Protein AF-F0F950-F1 (afdb_monomer_lite)

Foldseek 3Di:
DDDDDDDDDDDDDDPPPPVVVVVVVVVPPDDDDPPPDPVQVVVQVVQPDDDDDDPPLCVLLVQWTWGQDDDPWQKIWIDGPPDDTAIATEHPVNVCQQQLNPCDDDPVSNVSSVVNNVLCVQLVHHDPVSVVSVVSSQVPPFDFPDWDADQQEIWTWTKDASPQFWIKIWIWTDGPNDPVDHTYTDDMDTGTDDDD

pLDDT: mean 70.26, std 21.96, range [32.91, 95.5]

Secondary structure (DSSP, 8-state):
--------------S-SHHHHHHHHHHHS-------HHHHHHHHHTTTS-----TTTHHHHTTEEEEE-SSSS-EEEEEETTS-EEEEE--HHHHHHHTT---SS-HHHHHHHHHHHHHHHHHT--SHHHHHHHHHHHHHHPEEEEEEEETTEEEEEEEEEETTTEEEEEEEEEETT-TTSPPEEEEEEEEEPPP-

Radius of gyration: 23.75 Å; chains: 1; bounding box: 76×47×79 Å

Sequence (196 aa):
MVRSRCCCRGVAVVHGIDDVQAGVRQLWTGKKVESFTFQGIKAGAQLAGASANTANSIATFSDIGLGLVGSGAGLFKVLNKGTKVAEFTVAESKFDYFLGRVVEGNVHSVQRSAQNLRDLTTLGIRSKKQLAQIFATTLIKGTEVSRSTNKYGTTINKVLKIGKRGQIQTSFFYADGDMTKAPKVITIILKIFKKK

Organism: NCBI:txid888743

Structure (mmCIF, N/CA/C/O backbone):
data_AF-F0F950-F1
#
_entry.id   AF-F0F950-F1
#
loop_
_atom_site.group_PDB
_atom_site.id
_atom_site.type_symbol
_atom_site.label_atom_id
_atom_site.label_alt_id
_atom_site.label_comp_id
_atom_site.label_asym_id
_atom_site.label_entity_id
_atom_site.label_seq_id
_atom_site.pdbx_PDB_ins_code
_atom_site.Cartn_x
_atom_site.Cartn_y
_atom_site.Cartn_z
_atom_site.occupancy
_atom_site.B_iso_or_equiv
_atom_site.auth_seq_id
_atom_site.auth_comp_id
_atom_site.auth_asym_id
_atom_site.auth_atom_id
_atom_site.pdbx_PDB_model_num
ATOM 1 N N . MET A 1 1 ? -55.409 -20.519 -52.825 1.00 42.59 1 MET A N 1
ATOM 2 C CA . MET A 1 1 ? -56.227 -21.337 -51.906 1.00 42.59 1 MET A CA 1
ATOM 3 C C . MET A 1 1 ? -55.449 -22.592 -51.531 1.00 42.59 1 MET A C 1
ATOM 5 O O . MET A 1 1 ? -55.530 -23.559 -52.259 1.00 42.59 1 MET A O 1
ATOM 9 N N . VAL A 1 2 ? -54.678 -22.546 -50.436 1.00 36.69 2 VAL A N 1
ATOM 10 C CA . VAL A 1 2 ? -54.306 -23.681 -49.562 1.00 36.69 2 VAL A CA 1
ATOM 11 C C . VAL A 1 2 ? -54.075 -23.059 -48.180 1.00 36.69 2 VAL A C 1
ATOM 13 O O . VAL A 1 2 ? -53.303 -22.112 -48.046 1.00 36.69 2 VAL A O 1
ATOM 16 N N . ARG A 1 3 ? -54.824 -23.519 -47.177 1.00 40.34 3 ARG A N 1
ATOM 17 C CA . ARG A 1 3 ? -54.687 -23.159 -45.760 1.00 40.34 3 ARG A CA 1
ATOM 18 C C . ARG A 1 3 ? -53.937 -24.294 -45.067 1.00 40.34 3 ARG A C 1
ATOM 20 O O . ARG A 1 3 ? -54.387 -25.422 -45.205 1.00 40.34 3 ARG A O 1
ATOM 27 N N . SER A 1 4 ? -52.942 -23.975 -44.238 1.00 38.31 4 SER A N 1
ATOM 28 C CA . SER A 1 4 ? -52.534 -24.810 -43.098 1.00 38.31 4 SER A CA 1
ATOM 29 C C . SER A 1 4 ? -52.045 -23.921 -41.955 1.00 38.31 4 SER A C 1
ATOM 31 O O . SER A 1 4 ? -51.209 -23.042 -42.137 1.00 38.31 4 SER A O 1
ATOM 33 N N . ARG A 1 5 ? -52.652 -24.124 -40.787 1.00 42.12 5 ARG A N 1
ATOM 34 C CA . ARG A 1 5 ? -52.392 -23.458 -39.506 1.00 42.12 5 ARG A CA 1
ATOM 35 C C . ARG A 1 5 ? -51.194 -24.125 -38.823 1.00 42.12 5 ARG A C 1
ATOM 37 O O . ARG A 1 5 ? -51.116 -25.343 -38.889 1.00 42.12 5 ARG A O 1
ATOM 44 N N . CYS A 1 6 ? -50.394 -23.381 -38.055 1.00 32.91 6 CYS A N 1
ATOM 45 C CA . CYS A 1 6 ? -50.040 -23.795 -36.690 1.00 32.91 6 CYS A CA 1
ATOM 46 C C . CYS A 1 6 ? -49.428 -22.633 -35.889 1.00 32.91 6 CYS A C 1
ATOM 48 O O . CYS A 1 6 ? -48.433 -22.037 -36.290 1.00 32.91 6 CYS A O 1
ATOM 50 N N . CYS A 1 7 ? -50.039 -22.327 -34.743 1.00 38.44 7 CYS A N 1
ATOM 51 C CA . CYS A 1 7 ? -49.418 -21.582 -33.653 1.00 38.44 7 CYS A CA 1
ATOM 52 C C . CYS A 1 7 ? -48.252 -22.385 -33.061 1.00 38.44 7 CYS A C 1
ATOM 54 O O . CYS A 1 7 ? -48.374 -23.601 -32.950 1.00 38.44 7 CYS A O 1
ATOM 56 N N . CYS A 1 8 ? -47.224 -21.698 -32.551 1.00 35.28 8 CYS A N 1
ATOM 57 C CA . CYS A 1 8 ? -46.667 -21.978 -31.225 1.00 35.28 8 CYS A CA 1
ATOM 58 C C . CYS A 1 8 ? -45.849 -20.789 -30.701 1.00 35.28 8 CYS A C 1
ATOM 60 O O . CYS A 1 8 ? -45.108 -20.132 -31.424 1.00 35.28 8 CYS A O 1
ATOM 62 N N . ARG A 1 9 ? -46.053 -20.514 -29.413 1.00 33.19 9 ARG A N 1
ATOM 63 C CA . ARG A 1 9 ? -45.341 -19.542 -28.585 1.00 33.19 9 ARG A CA 1
ATOM 64 C C . ARG A 1 9 ? -43.861 -19.919 -28.443 1.00 33.19 9 ARG A C 1
ATOM 66 O O . ARG A 1 9 ? -43.568 -21.079 -28.195 1.00 33.19 9 ARG A O 1
ATOM 73 N N . GLY A 1 10 ? -43.010 -18.899 -28.352 1.00 33.38 10 GLY A N 1
ATOM 74 C CA . GLY A 1 10 ? -42.051 -18.795 -27.250 1.00 33.38 10 GLY A CA 1
ATOM 75 C C . GLY A 1 10 ? -40.629 -19.332 -27.441 1.00 33.38 10 GLY A C 1
ATOM 76 O O . GLY A 1 10 ? -40.398 -20.401 -27.985 1.00 33.38 10 GLY A O 1
ATOM 77 N N . VAL A 1 11 ? -39.734 -18.585 -26.785 1.00 35.62 11 VAL A N 1
ATOM 78 C CA . VAL A 1 11 ? -38.378 -18.905 -26.310 1.00 35.62 11 VAL A CA 1
ATOM 79 C C . VAL A 1 11 ? -37.239 -18.341 -27.162 1.00 35.62 11 VAL A C 1
ATOM 81 O O . VAL A 1 11 ? -36.870 -18.843 -28.217 1.00 35.62 11 VAL A O 1
ATOM 84 N N . ALA A 1 12 ? -36.651 -17.275 -26.609 1.00 46.53 12 ALA A N 1
ATOM 85 C CA . ALA A 1 12 ? -35.303 -16.826 -26.891 1.00 46.53 12 ALA A CA 1
ATOM 86 C C . ALA A 1 12 ? -34.329 -17.991 -26.682 1.00 46.53 12 ALA A C 1
ATOM 88 O O . ALA A 1 12 ? -34.191 -18.487 -25.564 1.00 46.53 12 ALA A O 1
ATOM 89 N N . VAL A 1 13 ? -33.632 -18.396 -27.740 1.00 41.25 13 VAL A N 1
ATOM 90 C CA . VAL A 1 13 ? -32.437 -19.226 -27.616 1.00 41.25 13 VAL A CA 1
ATOM 91 C C . VAL A 1 13 ? -31.281 -18.449 -28.221 1.00 41.25 13 VAL A C 1
ATOM 93 O O . VAL A 1 13 ? -31.231 -18.136 -29.406 1.00 41.25 13 VAL A O 1
ATOM 96 N N . VAL A 1 14 ? -30.395 -18.070 -27.314 1.00 40.19 14 VAL A N 1
ATOM 97 C CA . VAL A 1 14 ? -29.073 -17.507 -27.540 1.00 40.19 14 VAL A CA 1
ATOM 98 C C . VAL A 1 14 ? -28.243 -18.431 -28.437 1.00 40.19 14 VAL A C 1
ATOM 100 O O . VAL A 1 14 ? -28.057 -19.602 -28.118 1.00 40.19 14 VAL A O 1
ATOM 103 N N . HIS A 1 15 ? -27.670 -17.892 -29.515 1.00 44.84 15 HIS A N 1
ATOM 104 C CA . HIS A 1 15 ? -26.568 -18.517 -30.260 1.00 44.84 15 HIS A CA 1
ATOM 105 C C . HIS A 1 15 ? -25.269 -18.422 -29.438 1.00 44.84 15 HIS A C 1
ATOM 107 O O . HIS A 1 15 ? -24.340 -17.705 -29.793 1.00 44.84 15 HIS A O 1
ATOM 113 N N . GLY A 1 16 ? -25.250 -19.069 -28.272 1.00 39.75 16 GLY A N 1
ATOM 114 C CA . GLY A 1 16 ? -24.163 -18.996 -27.290 1.00 39.75 16 GLY A CA 1
ATOM 115 C C . GLY A 1 16 ? -23.644 -20.364 -26.857 1.00 39.75 16 GLY A C 1
ATOM 116 O O . GLY A 1 16 ? -23.233 -20.515 -25.710 1.00 39.75 16 GLY A O 1
ATOM 117 N N . ILE A 1 17 ? -23.715 -21.368 -27.734 1.00 41.41 17 ILE A N 1
ATOM 118 C CA . ILE A 1 17 ? -23.292 -22.746 -27.433 1.00 41.41 17 ILE A CA 1
ATOM 119 C C . ILE A 1 17 ? -22.193 -23.283 -28.358 1.00 41.41 17 ILE A C 1
ATOM 121 O O . ILE A 1 17 ? -21.569 -24.283 -28.006 1.00 41.41 17 ILE A O 1
ATOM 125 N N . ASP A 1 18 ? -21.844 -22.582 -29.440 1.00 39.22 18 ASP A N 1
ATOM 126 C CA . ASP A 1 18 ? -20.748 -23.014 -30.320 1.00 39.22 18 ASP A CA 1
ATOM 127 C C . ASP A 1 18 ? -19.344 -22.684 -29.763 1.00 39.22 18 ASP A C 1
ATOM 129 O O . ASP A 1 18 ? -18.379 -23.382 -30.070 1.00 39.22 18 ASP A O 1
ATOM 133 N N . ASP A 1 19 ? -19.214 -21.727 -28.835 1.00 43.22 19 ASP A N 1
ATOM 134 C CA . ASP A 1 19 ? -17.931 -21.409 -28.173 1.00 43.22 19 ASP A CA 1
ATOM 135 C C . ASP A 1 19 ? -17.581 -22.344 -26.997 1.00 43.22 19 ASP A C 1
ATOM 137 O O . ASP A 1 19 ? -16.421 -22.448 -26.587 1.00 43.22 19 ASP A O 1
ATOM 141 N N . VAL A 1 20 ? -18.555 -23.081 -26.449 1.00 49.31 20 VAL A N 1
ATOM 142 C CA . VAL A 1 20 ? -18.316 -23.978 -25.300 1.00 49.31 20 VAL A CA 1
ATOM 143 C C . VAL A 1 20 ? -17.615 -25.265 -25.743 1.00 49.31 20 VAL A C 1
ATOM 145 O O . VAL A 1 20 ? -16.779 -25.810 -25.018 1.00 49.31 20 VAL A O 1
ATOM 148 N N . GLN A 1 21 ? -17.888 -25.736 -26.962 1.00 38.00 21 GLN A N 1
ATOM 149 C CA . GLN A 1 21 ? -17.315 -26.986 -27.462 1.00 38.00 21 GLN A CA 1
ATOM 150 C C . GLN A 1 21 ? -15.833 -26.837 -27.856 1.00 38.00 21 GLN A C 1
ATOM 152 O O . GLN A 1 21 ? -15.046 -27.770 -27.668 1.00 38.00 21 GLN A O 1
ATOM 157 N N . ALA A 1 22 ? -15.419 -25.647 -28.309 1.00 47.47 22 ALA A N 1
ATOM 158 C CA . ALA A 1 22 ? -14.008 -25.331 -28.543 1.00 47.47 22 ALA A CA 1
ATOM 159 C C . ALA A 1 22 ? -13.199 -25.280 -27.230 1.00 47.47 22 ALA A C 1
ATOM 161 O O . ALA A 1 22 ? -12.055 -25.740 -27.191 1.00 47.47 22 ALA A O 1
ATOM 162 N N . GLY A 1 23 ? -13.815 -24.811 -26.136 1.00 43.69 23 GLY A N 1
ATOM 163 C CA . GLY A 1 23 ? -13.201 -24.775 -24.804 1.00 43.69 23 GLY A CA 1
ATOM 164 C C . GLY A 1 23 ? -12.950 -26.161 -24.196 1.00 43.69 23 GLY A C 1
ATOM 165 O O . GLY A 1 23 ? -11.925 -26.376 -23.551 1.00 43.69 23 GLY A O 1
ATOM 166 N N . VAL A 1 24 ? -13.826 -27.140 -24.455 1.00 49.41 24 VAL A N 1
ATOM 167 C CA . VAL A 1 24 ? -13.641 -28.521 -23.961 1.00 49.41 24 VAL A CA 1
ATOM 168 C C . VAL A 1 24 ? -12.552 -29.265 -24.744 1.00 49.41 24 VAL A C 1
ATOM 170 O O . VAL A 1 24 ? -11.804 -30.049 -24.160 1.00 49.41 24 VAL A O 1
ATOM 173 N N . ARG A 1 25 ? -12.374 -28.984 -26.044 1.00 43.41 25 ARG A N 1
ATOM 174 C CA . ARG A 1 25 ? -11.276 -29.580 -26.834 1.00 43.41 25 ARG A CA 1
ATOM 175 C C . ARG A 1 25 ? -9.894 -29.057 -26.424 1.00 43.41 25 ARG A C 1
ATOM 177 O O . ARG A 1 25 ? -8.934 -29.823 -26.453 1.00 43.41 25 ARG A O 1
ATOM 184 N N . GLN A 1 26 ? -9.794 -27.807 -25.962 1.00 38.75 26 GLN A N 1
ATOM 185 C CA . GLN A 1 26 ? -8.542 -27.243 -25.428 1.00 38.75 26 GLN A CA 1
ATOM 186 C C . GLN A 1 26 ? -8.112 -27.851 -24.081 1.00 38.75 26 GLN A C 1
ATOM 188 O O . GLN A 1 26 ? -6.933 -27.789 -23.735 1.00 38.75 26 GLN A O 1
ATOM 193 N N . LEU A 1 27 ? -9.033 -28.492 -23.354 1.00 44.88 27 LEU A N 1
ATOM 194 C CA . LEU A 1 27 ? -8.747 -29.197 -22.101 1.00 44.88 27 LEU A CA 1
ATOM 195 C C . LEU A 1 27 ? -7.991 -30.521 -22.316 1.00 44.88 27 LEU A C 1
ATOM 197 O O . LEU A 1 27 ? -7.268 -30.950 -21.421 1.00 44.88 27 LEU A O 1
ATOM 201 N N . TRP A 1 28 ? -8.102 -31.146 -23.497 1.00 46.69 28 TRP A N 1
ATOM 202 C CA . TRP A 1 28 ? -7.502 -32.462 -23.766 1.00 46.69 28 TRP A CA 1
ATOM 203 C C . TRP A 1 28 ? -6.156 -32.402 -24.515 1.00 46.69 28 TRP A C 1
ATOM 205 O O . TRP A 1 28 ? -5.356 -33.327 -24.421 1.00 46.69 28 TRP A O 1
ATOM 215 N N . THR A 1 29 ? -5.841 -31.314 -25.228 1.00 53.28 29 THR A N 1
ATOM 216 C CA . THR A 1 29 ? -4.608 -31.212 -26.046 1.00 53.28 29 THR A CA 1
ATOM 217 C C . THR A 1 29 ? -3.404 -30.579 -25.333 1.00 53.28 29 THR A C 1
ATOM 219 O O . THR A 1 29 ? -2.384 -30.312 -25.966 1.00 53.28 29 THR A O 1
ATOM 222 N N . GLY A 1 30 ? -3.485 -30.329 -24.021 1.00 38.69 30 GLY A N 1
ATOM 223 C CA . GLY A 1 30 ? -2.301 -30.119 -23.175 1.00 38.69 30 GLY A CA 1
ATOM 224 C C . GLY A 1 30 ? -1.449 -28.865 -23.430 1.00 38.69 30 GLY A C 1
ATOM 225 O O . GLY A 1 30 ? -0.280 -28.852 -23.047 1.00 38.69 30 GLY A O 1
ATOM 226 N N . LYS A 1 31 ? -1.986 -27.786 -24.019 1.00 39.62 31 LYS A N 1
ATOM 227 C CA . LYS A 1 31 ? -1.288 -26.485 -24.089 1.00 39.62 31 LYS A CA 1
ATOM 228 C C . LYS A 1 31 ? -1.930 -25.473 -23.139 1.00 39.62 31 LYS A C 1
ATOM 230 O O . LYS A 1 31 ? -3.068 -25.066 -23.340 1.00 39.62 31 LYS A O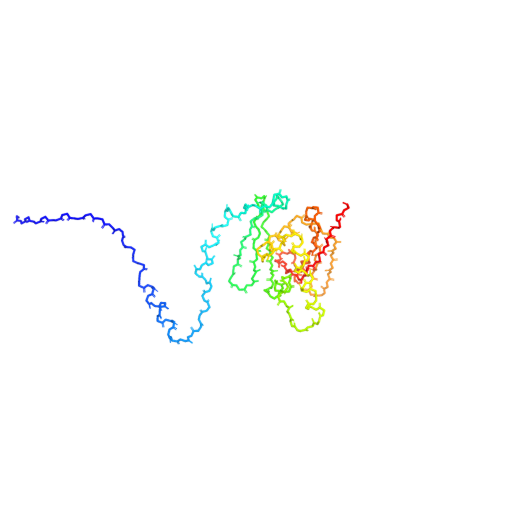 1
ATOM 235 N N . LYS A 1 32 ? -1.181 -25.071 -22.100 1.00 34.31 32 LYS A N 1
ATOM 236 C CA . LYS A 1 32 ? -1.575 -24.045 -21.121 1.00 34.31 32 LYS A CA 1
ATOM 237 C C . LYS A 1 32 ? -1.839 -22.712 -21.826 1.00 34.31 32 LYS A C 1
ATOM 239 O O . LYS A 1 32 ? -0.908 -22.081 -22.317 1.00 34.31 32 LYS A O 1
ATOM 244 N N . VAL A 1 33 ? -3.091 -22.272 -21.810 1.00 38.72 33 VAL A N 1
ATOM 245 C CA . VAL A 1 33 ? -3.468 -20.873 -22.022 1.00 38.72 33 VAL A CA 1
ATOM 246 C C . VAL A 1 33 ? -3.959 -20.353 -20.676 1.00 38.72 33 VAL A C 1
ATOM 248 O O . VAL A 1 33 ? -4.926 -20.867 -20.119 1.00 38.72 33 VAL A O 1
ATOM 251 N N . GLU A 1 34 ? -3.252 -19.372 -20.116 1.00 42.19 34 GLU A N 1
ATOM 252 C CA . GLU A 1 34 ? -3.633 -18.700 -18.873 1.00 42.19 34 GLU A CA 1
ATOM 253 C C . GLU A 1 34 ? -4.877 -17.835 -19.104 1.00 42.19 34 GLU A C 1
ATOM 255 O O . GLU A 1 34 ? -4.805 -16.662 -19.465 1.00 42.19 34 GLU A O 1
ATOM 260 N N . SER A 1 35 ? -6.055 -18.420 -18.902 1.00 37.94 35 SER A N 1
ATOM 261 C CA . SER A 1 35 ? -7.329 -17.713 -18.993 1.00 37.94 35 SER A CA 1
ATOM 262 C C . SER A 1 35 ? -7.776 -17.200 -17.619 1.00 37.94 35 SER A C 1
ATOM 264 O O . SER A 1 35 ? -8.733 -17.704 -17.035 1.00 37.94 35 SER A O 1
ATOM 266 N N . PHE A 1 36 ? -7.128 -16.145 -17.120 1.00 40.88 36 PHE A N 1
ATOM 267 C CA . PHE A 1 36 ? -7.748 -15.258 -16.116 1.00 40.88 36 PHE A CA 1
ATOM 268 C C . PHE A 1 36 ? -8.634 -14.172 -16.765 1.00 40.88 36 PHE A C 1
ATOM 270 O O . PHE A 1 36 ? -9.283 -13.379 -16.081 1.00 40.88 36 PHE A O 1
ATOM 277 N N . THR A 1 37 ? -8.703 -14.142 -18.098 1.00 47.50 37 THR A N 1
ATOM 278 C CA . THR A 1 37 ? -9.168 -12.971 -18.854 1.00 47.50 37 THR A CA 1
ATOM 279 C C . THR A 1 37 ? -10.687 -12.857 -19.011 1.00 47.50 37 THR A C 1
ATOM 281 O O . THR A 1 37 ? -11.171 -11.759 -19.261 1.00 47.50 37 THR A O 1
ATOM 284 N N . PHE A 1 38 ? -11.488 -13.907 -18.799 1.00 36.28 38 PHE A N 1
ATOM 285 C CA . PHE A 1 38 ? -12.931 -13.804 -19.090 1.00 36.28 38 PHE A CA 1
ATOM 286 C C . PHE A 1 38 ? -13.832 -13.494 -17.878 1.00 36.28 38 PHE A C 1
ATOM 288 O O . PHE A 1 38 ? -14.946 -13.005 -18.051 1.00 36.28 38 PHE A O 1
ATOM 295 N N . GLN A 1 39 ? -13.345 -13.659 -16.639 1.00 38.84 39 GLN A N 1
ATOM 296 C CA . GLN A 1 39 ? -14.054 -13.167 -15.441 1.00 38.84 39 GLN A CA 1
ATOM 297 C C . GLN A 1 39 ? -13.597 -11.767 -14.984 1.00 38.84 39 GLN A C 1
ATOM 299 O O . GLN A 1 39 ? -14.348 -11.071 -14.298 1.00 38.84 39 GLN A O 1
ATOM 304 N N . GLY A 1 40 ? -12.410 -11.307 -15.403 1.00 39.97 40 GLY A N 1
ATOM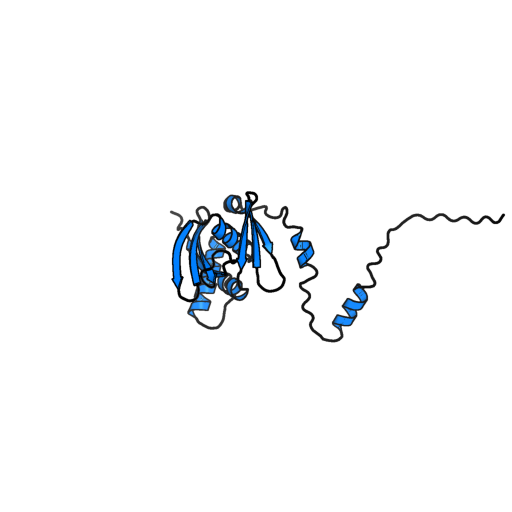 305 C CA . GLY A 1 40 ? -11.842 -10.019 -14.978 1.00 39.97 40 GLY A CA 1
ATOM 306 C C . GLY A 1 40 ? -12.564 -8.784 -15.531 1.00 39.97 40 GLY A C 1
ATOM 307 O O . GLY A 1 40 ? -12.705 -7.785 -14.828 1.00 39.97 40 GLY A O 1
ATOM 308 N N . ILE A 1 41 ? -13.093 -8.855 -16.757 1.00 38.62 41 ILE A N 1
ATOM 309 C CA . ILE A 1 41 ? -13.733 -7.699 -17.414 1.00 38.62 41 ILE A CA 1
ATOM 310 C C . ILE A 1 41 ? -15.134 -7.428 -16.838 1.00 38.62 41 ILE A C 1
ATOM 312 O O . ILE A 1 41 ? -15.520 -6.273 -16.663 1.00 38.62 41 ILE A O 1
ATOM 316 N N . LYS A 1 42 ? -15.874 -8.469 -16.425 1.00 35.47 42 LYS A N 1
ATOM 317 C CA . LYS A 1 42 ? -17.200 -8.304 -15.796 1.00 35.47 42 LYS A CA 1
ATOM 318 C C . LYS A 1 42 ? -17.102 -7.816 -14.341 1.00 35.47 42 LYS A C 1
ATOM 320 O O . LYS A 1 42 ? -17.952 -7.047 -13.896 1.00 35.47 42 LYS A O 1
ATOM 325 N N . ALA A 1 43 ? -16.024 -8.170 -13.634 1.00 41.69 43 ALA A N 1
ATOM 326 C CA . ALA A 1 43 ? -15.716 -7.643 -12.302 1.00 41.69 43 ALA A CA 1
ATOM 327 C C . ALA A 1 43 ? -15.268 -6.165 -12.323 1.00 41.69 43 ALA A C 1
ATOM 329 O O . ALA A 1 43 ? -15.463 -5.454 -11.337 1.00 41.69 43 ALA A O 1
ATOM 330 N N . GLY A 1 44 ? -14.737 -5.674 -13.452 1.00 42.62 44 GLY A N 1
ATOM 331 C CA . GLY A 1 44 ? -14.410 -4.257 -13.650 1.00 42.62 44 GLY A CA 1
ATOM 332 C C . GLY A 1 44 ? -15.635 -3.330 -13.672 1.00 42.62 44 GLY A C 1
ATOM 333 O O . GLY A 1 44 ? -15.535 -2.177 -13.265 1.00 42.62 44 GLY A O 1
ATOM 334 N N . ALA A 1 45 ? -16.811 -3.838 -14.058 1.00 36.91 45 ALA A N 1
ATOM 335 C CA . ALA A 1 45 ? -18.067 -3.080 -14.058 1.00 36.91 45 ALA A CA 1
ATOM 336 C C . ALA A 1 45 ? -18.834 -3.149 -12.718 1.00 36.91 45 ALA A C 1
ATOM 338 O O . ALA A 1 45 ? -19.703 -2.321 -12.458 1.00 36.91 45 ALA A O 1
ATOM 339 N N . GLN A 1 46 ? -18.486 -4.077 -11.817 1.00 40.59 46 GLN A N 1
ATOM 340 C CA . GLN A 1 46 ? -19.075 -4.179 -10.469 1.00 40.59 46 GLN A CA 1
ATOM 341 C C . GLN A 1 46 ? -18.388 -3.265 -9.431 1.00 40.59 46 GLN A C 1
ATOM 343 O O . GLN A 1 46 ? -18.570 -3.415 -8.221 1.00 40.59 46 GLN A O 1
A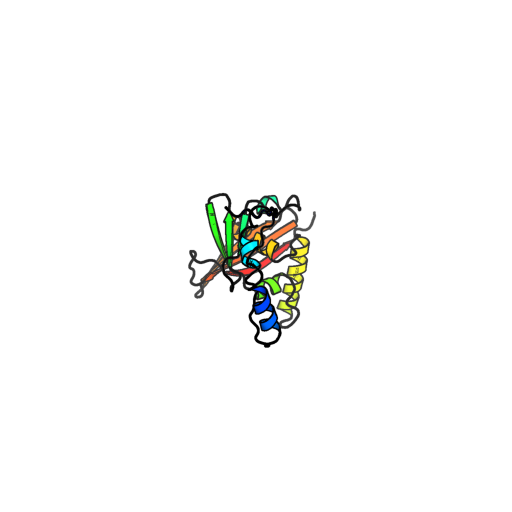TOM 348 N N . LEU A 1 47 ? -17.619 -2.275 -9.895 1.00 45.59 47 LEU A N 1
ATOM 349 C CA . LEU A 1 47 ? -16.922 -1.284 -9.068 1.00 45.59 47 LEU A CA 1
ATOM 350 C C . LEU A 1 47 ? -17.828 -0.169 -8.513 1.00 45.59 47 LEU A C 1
ATOM 352 O O . LEU A 1 47 ? -17.330 0.759 -7.880 1.00 45.59 47 LEU A O 1
ATOM 356 N N . ALA A 1 48 ? -19.148 -0.264 -8.698 1.00 42.19 48 ALA A N 1
ATOM 357 C CA . ALA A 1 48 ? -20.102 0.769 -8.295 1.00 42.19 48 ALA A CA 1
ATOM 358 C C . ALA A 1 48 ? -20.712 0.612 -6.883 1.00 42.19 48 ALA A C 1
ATOM 360 O O . ALA A 1 48 ? -21.488 1.478 -6.491 1.00 42.19 48 ALA A O 1
ATOM 361 N N . GLY A 1 49 ? -20.406 -0.429 -6.086 1.00 36.41 49 GLY A N 1
ATOM 362 C CA . GLY A 1 49 ? -21.167 -0.575 -4.827 1.00 36.41 49 GLY A CA 1
ATOM 363 C C . GLY A 1 49 ? -20.829 -1.665 -3.808 1.00 36.41 49 GLY A C 1
ATOM 364 O O . GLY A 1 49 ? -21.710 -2.018 -3.035 1.00 36.41 49 GLY A O 1
ATOM 365 N N . ALA A 1 50 ? -19.606 -2.200 -3.731 1.00 38.19 50 ALA A N 1
ATOM 366 C CA . ALA A 1 50 ? -19.298 -3.265 -2.760 1.00 38.19 50 ALA A CA 1
ATOM 367 C C . ALA A 1 50 ? -18.274 -2.851 -1.686 1.00 38.19 50 ALA A C 1
ATOM 369 O O . ALA A 1 50 ? -17.076 -3.132 -1.808 1.00 38.19 50 ALA A O 1
ATOM 370 N N . SER A 1 51 ? -18.767 -2.224 -0.611 1.00 38.44 51 SER A N 1
ATOM 371 C CA . SER A 1 51 ? -18.113 -2.171 0.707 1.00 38.44 51 SER A CA 1
ATOM 372 C C . SER A 1 51 ? -19.127 -1.803 1.805 1.00 38.44 51 SER A C 1
ATOM 374 O O . SER A 1 51 ? -19.195 -0.651 2.231 1.00 38.44 51 SER A O 1
ATOM 376 N N . ALA A 1 52 ? -19.888 -2.782 2.297 1.00 38.41 52 ALA A N 1
ATOM 377 C CA . ALA A 1 52 ? -20.595 -2.676 3.572 1.00 38.41 52 ALA A CA 1
ATOM 378 C C . ALA A 1 52 ? -19.850 -3.510 4.633 1.00 38.41 52 ALA A C 1
ATOM 380 O O . ALA A 1 52 ? -19.553 -4.677 4.393 1.00 38.41 52 ALA A O 1
ATOM 381 N N . ASN A 1 53 ? -19.592 -2.898 5.795 1.00 37.06 53 ASN A N 1
ATOM 382 C CA . ASN A 1 53 ? -19.272 -3.499 7.108 1.00 37.06 53 ASN A CA 1
ATOM 383 C C . ASN A 1 53 ? -17.815 -3.441 7.617 1.00 37.06 53 ASN A C 1
ATOM 385 O O . ASN A 1 53 ? -16.967 -4.255 7.262 1.00 37.06 53 ASN A O 1
ATOM 389 N N . THR A 1 54 ? -17.579 -2.459 8.513 1.00 36.41 54 THR A N 1
ATOM 390 C CA . THR A 1 54 ? -16.513 -2.238 9.535 1.00 36.41 54 THR A CA 1
ATOM 391 C C . THR A 1 54 ? -16.490 -0.735 9.918 1.00 36.41 54 THR A C 1
ATOM 393 O O . THR A 1 54 ? -15.731 0.081 9.394 1.00 36.41 54 THR A O 1
ATOM 396 N N . ALA A 1 55 ? -17.366 -0.354 10.845 1.00 34.41 55 ALA A N 1
ATOM 397 C CA . ALA A 1 55 ? -17.965 0.980 11.003 1.00 34.41 55 ALA A CA 1
ATOM 398 C C . ALA A 1 55 ? -17.096 2.172 11.492 1.00 34.41 55 ALA A C 1
ATOM 400 O O . ALA A 1 55 ? -17.651 3.141 11.982 1.00 34.41 55 ALA A O 1
ATOM 401 N N . ASN A 1 56 ? -15.764 2.177 11.370 1.00 39.12 56 ASN A N 1
ATOM 402 C CA . ASN A 1 56 ? -14.972 3.386 11.710 1.00 39.12 56 ASN A CA 1
ATOM 403 C C . ASN A 1 56 ? -13.675 3.549 10.908 1.00 39.12 56 ASN A C 1
ATOM 405 O O . ASN A 1 56 ? -13.199 4.660 10.713 1.00 39.12 56 ASN A O 1
ATOM 409 N N . SER A 1 57 ? -13.111 2.459 10.387 1.00 41.56 57 SER A N 1
ATOM 410 C CA . SER A 1 57 ? -12.055 2.546 9.373 1.00 41.56 57 SER A CA 1
ATOM 411 C C . SER A 1 57 ? -12.645 2.835 7.989 1.00 41.56 57 SER A C 1
ATOM 413 O O . SER A 1 57 ? -11.980 3.462 7.177 1.00 41.56 57 SER A O 1
ATOM 415 N N . ILE A 1 58 ? -13.903 2.446 7.740 1.00 44.69 58 ILE A N 1
ATOM 416 C CA . ILE A 1 58 ? -14.566 2.524 6.429 1.00 44.69 58 ILE A CA 1
ATOM 417 C C . ILE A 1 58 ? -14.842 3.943 5.931 1.00 44.69 58 ILE A C 1
ATOM 419 O O . ILE A 1 58 ? -14.746 4.150 4.726 1.00 44.69 58 ILE A O 1
ATOM 423 N N . ALA A 1 59 ? -15.107 4.924 6.799 1.00 44.56 59 ALA A N 1
ATOM 424 C CA . ALA A 1 59 ? -15.401 6.292 6.352 1.00 44.56 59 ALA A CA 1
ATOM 425 C C . ALA A 1 59 ? -14.247 6.909 5.535 1.00 44.56 59 ALA A C 1
ATOM 427 O O . ALA A 1 59 ? -14.469 7.678 4.610 1.00 44.56 59 ALA A O 1
ATOM 428 N N . THR A 1 60 ? -12.995 6.529 5.812 1.00 52.66 60 THR A N 1
ATOM 429 C CA . THR A 1 60 ? -11.847 7.011 5.030 1.00 52.66 60 THR A CA 1
ATOM 430 C C . THR A 1 60 ? -11.794 6.390 3.626 1.00 52.66 60 THR A C 1
ATOM 432 O O . THR A 1 60 ? -11.291 7.034 2.699 1.00 52.66 60 THR A O 1
ATOM 435 N N . PHE A 1 61 ? -12.308 5.162 3.469 1.00 54.75 61 PHE A N 1
ATOM 436 C CA . PHE A 1 61 ? -12.217 4.344 2.251 1.00 54.75 61 PHE A CA 1
ATOM 437 C C . PHE A 1 61 ? -13.472 4.395 1.367 1.00 54.75 61 PHE A C 1
ATOM 439 O O . PHE A 1 61 ? -13.372 4.048 0.195 1.00 54.75 61 PHE A O 1
ATOM 446 N N . SER A 1 62 ? -14.630 4.827 1.883 1.00 57.19 62 SER A N 1
ATOM 447 C CA . SER A 1 62 ? -15.905 4.841 1.142 1.00 57.19 62 SER A CA 1
ATOM 448 C C . SER A 1 62 ? -15.891 5.719 -0.111 1.00 57.19 62 SER A C 1
ATOM 450 O O . SER A 1 62 ? -16.635 5.455 -1.052 1.00 57.19 62 SER A O 1
ATOM 452 N N . ASP A 1 63 ? -15.033 6.740 -0.143 1.00 60.91 63 ASP A N 1
ATOM 453 C CA . ASP A 1 63 ? -14.969 7.702 -1.253 1.00 60.91 63 ASP A CA 1
ATOM 454 C C . ASP A 1 63 ? -13.970 7.303 -2.348 1.00 60.91 63 ASP A C 1
ATOM 456 O O . ASP A 1 63 ? -13.865 7.987 -3.370 1.00 60.91 63 ASP A O 1
ATOM 460 N N . ILE A 1 64 ? -13.206 6.228 -2.124 1.00 67.19 64 ILE A N 1
ATOM 461 C CA . ILE A 1 64 ? -12.098 5.812 -2.983 1.00 67.19 64 ILE A CA 1
ATOM 462 C C . ILE A 1 64 ? -12.474 4.519 -3.708 1.00 67.19 64 ILE A C 1
ATOM 464 O O . ILE A 1 64 ? -12.484 3.427 -3.136 1.00 67.19 64 ILE A O 1
ATOM 468 N N . GLY A 1 65 ? -12.753 4.652 -5.003 1.00 68.81 65 GLY A N 1
ATOM 469 C CA . GLY A 1 65 ? -12.890 3.538 -5.931 1.00 68.81 65 GLY A CA 1
ATOM 470 C C . GLY A 1 65 ? -11.522 3.013 -6.362 1.00 68.81 65 GLY A C 1
ATOM 471 O O . GLY A 1 65 ? -10.586 3.781 -6.583 1.00 68.81 65 GLY A O 1
ATOM 472 N N . LEU A 1 66 ? -11.407 1.695 -6.500 1.00 71.88 66 LEU A N 1
ATOM 473 C CA . LEU A 1 66 ? -10.210 1.035 -7.012 1.00 71.88 66 LEU A CA 1
ATOM 474 C C . LEU A 1 66 ? -10.563 0.172 -8.212 1.00 71.88 66 LEU A C 1
ATOM 476 O O . LEU A 1 66 ? -11.343 -0.765 -8.073 1.00 71.88 66 LEU A O 1
ATOM 480 N N . GLY A 1 67 ? -9.950 0.460 -9.355 1.00 67.44 67 GLY A N 1
ATOM 481 C CA . GLY A 1 67 ? -9.969 -0.395 -10.536 1.00 67.44 67 GLY A CA 1
ATOM 482 C C . GLY A 1 67 ? -8.602 -1.025 -10.767 1.00 67.44 67 GLY A C 1
ATOM 483 O O . GLY A 1 67 ? -7.578 -0.369 -10.593 1.00 67.44 67 GLY A O 1
ATOM 484 N N . LEU A 1 68 ? -8.572 -2.295 -11.159 1.00 67.00 68 LEU A N 1
ATOM 485 C CA . LEU A 1 68 ? -7.369 -2.909 -11.715 1.00 67.00 68 LEU A CA 1
ATOM 486 C C . LEU A 1 68 ? -7.332 -2.585 -13.211 1.00 67.00 68 LEU A C 1
ATOM 488 O O . LEU A 1 68 ? -8.320 -2.822 -13.906 1.00 67.00 68 LEU A O 1
ATOM 492 N N . VAL A 1 69 ? -6.226 -2.026 -13.699 1.00 62.56 69 VAL A N 1
ATOM 493 C CA . VAL A 1 69 ? -6.074 -1.642 -15.10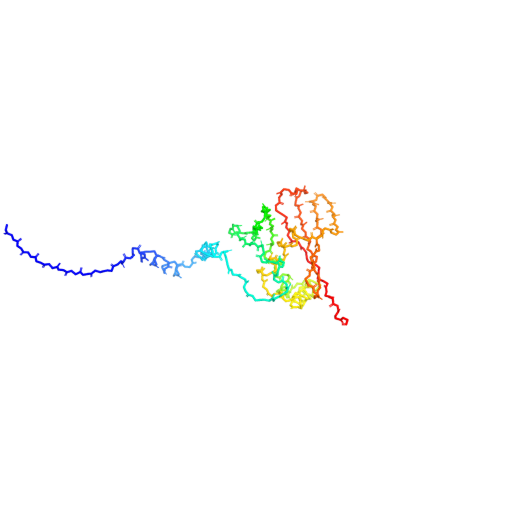8 1.00 62.56 69 VAL A CA 1
ATOM 494 C C . VAL A 1 69 ? -4.924 -2.439 -15.713 1.00 62.56 69 VAL A C 1
ATOM 496 O O . VAL A 1 69 ? -3.783 -2.314 -15.285 1.00 62.56 69 VAL A O 1
ATOM 499 N N . GLY A 1 70 ? -5.227 -3.258 -16.721 1.00 55.34 70 GLY A N 1
ATOM 500 C CA . GLY A 1 70 ? -4.243 -4.064 -17.448 1.00 55.34 70 GLY A CA 1
ATOM 501 C C . GLY A 1 70 ? -3.996 -5.459 -16.859 1.00 55.34 70 GLY A C 1
ATOM 502 O O . GLY A 1 70 ? -4.140 -5.699 -15.662 1.00 55.34 70 GLY A O 1
ATOM 503 N N . SER A 1 71 ? -3.620 -6.395 -17.732 1.00 47.09 71 SER A N 1
ATOM 504 C CA . SER A 1 71 ? -3.628 -7.838 -17.450 1.00 47.09 71 SER A CA 1
ATOM 505 C C . SER A 1 71 ? -2.343 -8.403 -16.821 1.00 47.09 71 SER A C 1
ATOM 507 O O . SER A 1 71 ? -2.300 -9.599 -16.572 1.00 47.09 71 SER A O 1
ATOM 509 N N . GLY A 1 72 ? -1.293 -7.601 -16.574 1.00 52.66 72 GLY A N 1
ATOM 510 C CA . GLY A 1 72 ? 0.050 -8.163 -16.320 1.00 52.66 72 GLY A CA 1
ATOM 511 C C . GLY A 1 72 ? 0.910 -7.576 -15.194 1.00 52.66 72 GLY A C 1
ATOM 512 O O . GLY A 1 72 ? 1.961 -8.141 -14.919 1.00 52.66 72 GLY A O 1
ATOM 513 N N . ALA A 1 73 ? 0.532 -6.474 -14.530 1.00 54.62 73 ALA A N 1
ATOM 514 C CA . ALA A 1 73 ? 1.479 -5.767 -13.642 1.00 54.62 73 ALA A CA 1
ATOM 515 C C . ALA A 1 73 ? 0.931 -5.281 -12.287 1.00 54.62 73 ALA A C 1
ATOM 517 O O . ALA A 1 73 ? 1.628 -4.551 -11.583 1.00 54.62 73 ALA A O 1
ATOM 518 N N . GLY A 1 74 ? -0.294 -5.650 -11.897 1.00 66.94 74 GLY A N 1
ATOM 519 C CA . GLY A 1 74 ? -0.863 -5.166 -10.630 1.00 66.94 74 GLY A CA 1
ATOM 520 C C . GLY A 1 74 ? -0.974 -3.635 -10.583 1.00 66.94 74 GLY A C 1
ATOM 521 O O . GLY A 1 74 ? -0.706 -3.024 -9.547 1.00 66.94 74 GLY A O 1
ATOM 522 N N . LEU A 1 75 ? -1.291 -3.010 -11.724 1.00 77.81 75 LEU A N 1
ATOM 523 C CA . LEU A 1 75 ? -1.534 -1.575 -11.831 1.00 77.81 75 LEU A CA 1
ATOM 524 C C . LEU A 1 75 ? -2.942 -1.262 -11.324 1.00 77.81 75 LEU A C 1
ATOM 526 O O . LEU A 1 75 ? -3.946 -1.721 -11.870 1.00 77.81 75 LEU A O 1
ATOM 530 N N . PHE A 1 76 ? -3.005 -0.455 -10.275 1.00 78.62 76 PHE A N 1
ATOM 531 C CA . PHE A 1 76 ? -4.239 -0.010 -9.656 1.00 78.62 76 PHE A CA 1
ATOM 532 C C . PHE A 1 76 ? -4.511 1.438 -10.035 1.00 78.62 76 PHE A C 1
ATOM 534 O O . PHE A 1 76 ? -3.691 2.326 -9.792 1.00 78.62 76 PHE A O 1
ATOM 541 N N . LYS A 1 77 ? -5.702 1.672 -10.579 1.00 77.44 77 LYS A N 1
ATOM 542 C CA . LYS A 1 77 ? -6.257 2.995 -10.822 1.00 77.44 77 LYS A CA 1
ATOM 543 C C . LYS A 1 77 ? -7.185 3.370 -9.681 1.00 77.44 77 LYS A C 1
ATOM 545 O O . LYS A 1 77 ? -8.142 2.662 -9.365 1.00 77.44 77 LYS A O 1
ATOM 550 N N . VAL A 1 78 ? -6.885 4.495 -9.059 1.00 75.88 78 VAL A N 1
ATOM 551 C CA . VAL A 1 78 ? -7.636 5.063 -7.951 1.00 75.88 78 VAL A CA 1
ATOM 552 C C . VAL A 1 78 ? -8.568 6.128 -8.496 1.00 75.88 78 VAL A C 1
ATOM 554 O O . VAL A 1 78 ? -8.119 7.098 -9.102 1.00 75.88 78 VAL A O 1
ATOM 557 N N . LEU A 1 79 ? -9.863 5.951 -8.265 1.00 69.31 79 LEU A N 1
ATOM 558 C CA . LEU A 1 79 ? -10.909 6.891 -8.637 1.00 69.31 79 LEU A CA 1
ATOM 559 C C . LEU A 1 79 ? -11.437 7.537 -7.359 1.00 69.31 79 LEU A C 1
ATOM 561 O O . LEU A 1 79 ? -12.115 6.893 -6.562 1.00 69.31 79 LEU A O 1
ATOM 565 N N . ASN A 1 80 ? -11.114 8.807 -7.139 1.00 67.81 80 ASN A N 1
ATOM 566 C CA . ASN A 1 80 ? -11.714 9.584 -6.062 1.00 67.81 80 ASN A CA 1
ATOM 567 C C . ASN A 1 80 ? -12.901 10.378 -6.622 1.00 67.81 80 ASN A C 1
ATOM 569 O O . ASN A 1 80 ? -12.726 11.088 -7.616 1.00 67.81 80 ASN A O 1
ATOM 573 N N . LYS A 1 81 ? -14.072 10.307 -5.965 1.00 60.91 81 LYS A N 1
ATOM 574 C CA . LYS A 1 81 ? -15.309 11.022 -6.360 1.00 60.91 81 LYS A CA 1
ATOM 575 C C . LYS A 1 81 ? -15.113 12.530 -6.606 1.00 60.91 81 LYS A C 1
ATOM 577 O O . LYS A 1 81 ? -15.950 13.147 -7.248 1.00 60.91 81 LYS A O 1
ATOM 582 N N . GLY A 1 82 ? -14.019 13.113 -6.106 1.00 56.19 82 GLY A N 1
ATOM 583 C CA . GLY A 1 82 ? -13.759 14.548 -6.142 1.00 56.19 82 GLY A CA 1
ATOM 584 C C . GLY A 1 82 ? -12.837 15.113 -7.227 1.00 56.19 82 GLY A C 1
ATOM 585 O O . GLY A 1 82 ? -12.772 16.331 -7.229 1.00 56.19 82 GLY A O 1
ATOM 586 N N . THR A 1 83 ? -12.128 14.324 -8.069 1.00 52.94 83 THR A N 1
ATOM 587 C CA . THR A 1 83 ? -11.382 14.713 -9.326 1.00 52.94 83 THR A CA 1
ATOM 588 C C . THR A 1 83 ? -10.017 14.035 -9.520 1.00 52.94 83 THR A C 1
ATOM 590 O O . THR A 1 83 ? -9.543 13.940 -10.650 1.00 52.94 83 THR A O 1
ATOM 593 N N . LYS A 1 84 ? -9.346 13.547 -8.468 1.00 58.09 84 LYS A N 1
ATOM 594 C CA . LYS A 1 84 ? -7.986 12.991 -8.613 1.00 58.09 84 LYS A CA 1
ATOM 595 C C . LYS A 1 84 ? -8.018 11.511 -8.973 1.00 58.09 84 LYS A C 1
ATOM 597 O O . LYS A 1 84 ? -8.268 10.665 -8.114 1.00 58.09 84 LYS A O 1
ATOM 602 N N . VAL A 1 85 ? -7.724 11.224 -10.237 1.00 63.75 85 VAL A N 1
ATOM 603 C CA . VAL A 1 85 ? -7.325 9.893 -10.685 1.00 63.75 85 VAL A CA 1
ATOM 604 C C . VAL A 1 85 ? -5.842 9.732 -10.369 1.00 63.75 85 VAL A C 1
ATOM 606 O O . VAL A 1 85 ? -5.022 10.498 -10.867 1.00 63.75 85 VAL A O 1
ATOM 609 N N . ALA A 1 86 ? -5.502 8.783 -9.503 1.00 76.81 86 ALA A N 1
ATOM 610 C CA . ALA A 1 86 ? -4.115 8.456 -9.182 1.00 76.81 86 ALA A CA 1
ATOM 611 C C . ALA A 1 86 ? -3.860 6.992 -9.521 1.00 76.81 86 ALA A C 1
ATOM 613 O O . ALA A 1 86 ? -4.739 6.157 -9.342 1.00 76.81 86 ALA A O 1
ATOM 614 N N . GLU A 1 87 ? -2.668 6.665 -9.994 1.00 86.31 87 GLU A N 1
ATOM 615 C CA . GLU A 1 87 ? -2.306 5.295 -10.348 1.00 86.31 87 GLU A CA 1
ATOM 616 C C . GLU A 1 87 ? -1.117 4.844 -9.506 1.00 86.31 87 GLU A C 1
ATOM 618 O O . GLU A 1 87 ? -0.274 5.659 -9.142 1.00 86.31 87 GLU A O 1
ATOM 623 N N . PHE A 1 88 ? -1.051 3.562 -9.158 1.00 88.44 88 PHE A N 1
ATOM 624 C CA . PHE A 1 88 ? 0.120 2.966 -8.513 1.00 88.44 88 PHE A CA 1
ATOM 625 C C . PHE A 1 88 ? 0.255 1.498 -8.897 1.00 88.44 88 PHE A C 1
ATOM 627 O O . PHE A 1 88 ? -0.715 0.844 -9.272 1.00 88.44 88 PHE A O 1
ATOM 634 N N . THR A 1 89 ? 1.459 0.958 -8.756 1.00 88.88 89 THR A N 1
ATOM 635 C CA . THR A 1 89 ? 1.731 -0.462 -9.012 1.00 88.88 89 THR A CA 1
ATOM 636 C C . THR A 1 89 ? 2.248 -1.151 -7.762 1.00 88.88 89 THR A C 1
ATOM 638 O O . THR A 1 89 ? 2.959 -0.560 -6.942 1.00 88.88 89 THR A O 1
ATOM 641 N N . VAL A 1 90 ? 1.898 -2.424 -7.614 1.00 86.81 90 VAL A N 1
ATOM 642 C CA . VAL A 1 90 ? 2.432 -3.289 -6.561 1.00 86.81 90 VAL A CA 1
ATOM 643 C C . VAL A 1 90 ? 2.804 -4.614 -7.202 1.00 86.81 90 VAL A C 1
ATOM 645 O O . VAL A 1 90 ? 1.966 -5.258 -7.825 1.00 86.81 90 VAL A O 1
ATOM 648 N N . ALA A 1 91 ? 4.061 -5.024 -7.048 1.00 86.62 91 ALA A N 1
ATOM 649 C CA . ALA A 1 91 ? 4.489 -6.336 -7.514 1.00 86.62 91 ALA A CA 1
ATOM 650 C C . ALA A 1 91 ? 3.778 -7.443 -6.718 1.00 86.62 91 ALA A C 1
ATOM 652 O O . ALA A 1 91 ? 3.605 -7.323 -5.504 1.00 86.62 91 ALA A O 1
ATOM 653 N N . GLU A 1 92 ? 3.421 -8.547 -7.372 1.00 83.75 92 GLU A N 1
ATOM 654 C CA . GLU A 1 92 ? 2.700 -9.641 -6.707 1.00 83.75 92 GLU A CA 1
ATOM 655 C C . GLU A 1 92 ? 3.517 -10.253 -5.556 1.00 83.75 92 GLU A C 1
ATOM 657 O O . GLU A 1 92 ? 3.005 -10.454 -4.454 1.00 83.75 92 GLU A O 1
ATOM 662 N N . SER A 1 93 ? 4.833 -10.376 -5.748 1.00 84.25 93 SER A N 1
ATOM 663 C CA . SER A 1 93 ? 5.777 -10.796 -4.704 1.00 84.25 93 SER A CA 1
ATOM 664 C C . SER A 1 93 ? 5.796 -9.864 -3.487 1.00 84.25 93 SER A C 1
ATOM 666 O O . SER A 1 93 ? 6.050 -10.303 -2.365 1.00 84.25 93 SER A O 1
ATOM 668 N N . LYS A 1 94 ? 5.491 -8.571 -3.670 1.00 88.88 94 LYS A N 1
ATOM 669 C CA . LYS A 1 94 ? 5.356 -7.623 -2.557 1.00 88.88 94 LYS A CA 1
ATOM 670 C C . LYS A 1 94 ? 4.066 -7.858 -1.787 1.00 88.88 94 LYS A C 1
ATOM 672 O O . LYS A 1 94 ? 4.110 -7.812 -0.562 1.00 88.88 94 LYS A O 1
ATOM 677 N N . PHE A 1 95 ? 2.952 -8.171 -2.451 1.00 87.56 95 PHE A N 1
ATOM 678 C CA . PHE A 1 95 ? 1.739 -8.584 -1.737 1.00 87.56 95 PHE A CA 1
ATOM 679 C C . PHE A 1 95 ? 1.975 -9.834 -0.898 1.00 87.56 95 PHE A C 1
ATOM 681 O O . PHE A 1 95 ? 1.535 -9.880 0.249 1.00 87.56 95 PHE A O 1
ATOM 688 N N . ASP A 1 96 ? 2.684 -10.817 -1.442 1.00 86.81 96 ASP A N 1
ATOM 689 C CA . ASP A 1 96 ? 2.985 -12.046 -0.715 1.00 86.81 96 ASP A CA 1
ATOM 690 C C . ASP A 1 96 ? 3.896 -11.776 0.493 1.00 86.81 96 ASP A C 1
ATOM 692 O O . ASP A 1 96 ? 3.631 -12.277 1.586 1.00 86.81 96 ASP A O 1
ATOM 696 N N . TYR A 1 97 ? 4.883 -10.888 0.347 1.00 88.75 97 TYR A N 1
ATOM 697 C CA . TYR A 1 97 ? 5.711 -10.410 1.459 1.00 88.75 97 TYR A CA 1
ATOM 698 C C . TYR A 1 97 ? 4.918 -9.623 2.518 1.00 88.75 97 TYR A C 1
ATOM 700 O O . TYR A 1 97 ? 5.152 -9.770 3.716 1.00 88.75 97 TYR A O 1
ATOM 708 N N . PHE A 1 98 ? 3.972 -8.772 2.116 1.00 89.56 98 PHE A N 1
ATOM 709 C CA . PHE A 1 98 ? 3.166 -7.993 3.062 1.00 89.56 98 PHE A CA 1
ATOM 710 C C . PHE A 1 98 ? 2.140 -8.854 3.804 1.00 89.56 98 PHE A C 1
ATOM 712 O O . PHE A 1 98 ? 1.830 -8.576 4.958 1.00 89.56 98 PHE A O 1
ATOM 719 N N . LEU A 1 99 ? 1.620 -9.896 3.156 1.00 89.31 99 LEU A N 1
ATOM 720 C CA . LEU A 1 99 ? 0.573 -10.764 3.696 1.00 89.31 99 LEU A CA 1
ATOM 721 C C . LEU A 1 99 ? 1.112 -12.048 4.337 1.00 89.31 99 LEU A C 1
ATOM 723 O O . LEU A 1 99 ? 0.345 -12.987 4.536 1.00 89.31 99 LEU A O 1
ATOM 727 N N . GLY A 1 100 ? 2.401 -12.111 4.672 1.00 86.38 100 GLY A N 1
ATOM 728 C CA . GLY A 1 100 ? 2.941 -13.236 5.437 1.00 86.38 100 GLY A CA 1
ATOM 729 C C . GLY A 1 100 ? 3.141 -14.526 4.648 1.00 86.38 100 GLY A C 1
ATOM 730 O O . GLY A 1 100 ? 3.276 -15.578 5.261 1.00 86.38 100 GLY A O 1
ATOM 731 N N . ARG A 1 101 ? 3.132 -14.480 3.311 1.00 85.75 101 ARG A N 1
ATOM 732 C CA . ARG A 1 101 ? 3.228 -15.675 2.450 1.00 85.75 101 ARG A CA 1
ATOM 733 C C . ARG A 1 101 ? 4.663 -16.047 2.082 1.00 85.75 101 ARG A C 1
ATOM 735 O O . ARG A 1 101 ? 4.895 -17.134 1.572 1.00 85.75 101 ARG A O 1
ATOM 742 N N . VAL A 1 102 ? 5.628 -15.164 2.344 1.00 84.88 102 VAL A N 1
ATOM 743 C CA . VAL A 1 102 ? 7.056 -15.489 2.218 1.00 84.88 102 VAL A CA 1
ATOM 744 C C . VAL A 1 102 ? 7.480 -16.296 3.445 1.00 84.88 102 VAL A C 1
ATOM 746 O O . VAL A 1 102 ? 7.588 -15.728 4.533 1.00 84.88 102 VAL A O 1
ATOM 749 N N . VAL A 1 103 ? 7.678 -17.604 3.253 1.00 78.81 103 VAL A N 1
ATOM 750 C CA . VAL A 1 103 ? 7.983 -18.593 4.309 1.00 78.81 103 VAL A CA 1
ATOM 751 C C . VAL A 1 103 ? 9.387 -19.198 4.211 1.00 78.81 103 VAL A C 1
ATOM 753 O O . VAL A 1 103 ? 9.862 -19.797 5.168 1.00 78.81 103 VAL A O 1
ATOM 756 N N . GLU A 1 104 ? 10.076 -18.988 3.091 1.00 74.31 104 GLU A N 1
ATOM 757 C CA . GLU A 1 104 ? 11.405 -19.534 2.809 1.00 74.31 104 GLU A CA 1
ATOM 758 C C . GLU A 1 104 ? 12.378 -18.434 2.358 1.00 74.31 104 GLU A C 1
ATOM 760 O O . GLU A 1 104 ? 11.975 -17.335 1.961 1.00 74.31 104 GLU A O 1
ATOM 765 N N . GLY A 1 105 ? 13.679 -18.730 2.424 1.00 80.38 105 GLY A N 1
ATOM 766 C CA . GLY A 1 105 ? 14.755 -17.815 2.049 1.00 80.38 105 GLY A CA 1
ATOM 767 C C . GLY A 1 105 ? 15.352 -17.069 3.244 1.00 80.38 105 GLY A C 1
ATOM 768 O O . GLY A 1 105 ? 15.612 -17.646 4.296 1.00 80.38 105 GLY A O 1
ATOM 769 N N . ASN A 1 106 ? 15.628 -15.774 3.078 1.00 86.25 106 ASN A N 1
ATOM 770 C CA . ASN A 1 106 ? 16.295 -14.977 4.108 1.00 86.25 106 ASN A CA 1
ATOM 771 C C . ASN A 1 106 ? 15.444 -14.887 5.393 1.00 86.25 106 ASN A C 1
ATOM 773 O O . ASN A 1 106 ? 14.318 -14.385 5.364 1.00 86.25 106 ASN A O 1
ATOM 777 N N . VAL A 1 107 ? 16.021 -15.291 6.531 1.00 85.06 107 VAL A N 1
ATOM 778 C CA . VAL A 1 107 ? 15.343 -15.357 7.841 1.00 85.06 107 VAL A CA 1
ATOM 779 C C . VAL A 1 107 ? 14.692 -14.029 8.231 1.00 85.06 107 VAL A C 1
ATOM 781 O O . VAL A 1 107 ? 13.541 -14.010 8.668 1.00 85.06 107 VAL A O 1
ATOM 784 N N . HIS A 1 108 ? 15.369 -12.897 8.015 1.00 80.56 108 HIS A N 1
ATOM 785 C CA . HIS A 1 108 ? 14.799 -11.584 8.319 1.00 80.56 108 HIS A CA 1
ATOM 786 C C . HIS A 1 108 ? 13.598 -11.257 7.432 1.00 80.56 108 HIS A C 1
ATOM 788 O O . HIS A 1 108 ? 12.647 -10.627 7.892 1.00 80.56 108 HIS A O 1
ATOM 794 N N . SER A 1 109 ? 13.611 -11.691 6.172 1.00 81.25 109 SER A N 1
ATOM 795 C CA . SER A 1 109 ? 12.488 -11.472 5.255 1.00 81.25 109 SER A CA 1
ATOM 796 C C . SER A 1 109 ? 11.269 -12.298 5.659 1.00 81.25 109 SER A C 1
ATOM 798 O O . SER A 1 109 ? 10.168 -11.752 5.707 1.00 81.25 109 SER A O 1
ATOM 800 N N . VAL A 1 110 ? 11.471 -13.562 6.036 1.00 81.44 110 VAL A N 1
ATOM 801 C CA . VAL A 1 110 ? 10.407 -14.448 6.537 1.00 81.44 110 VAL A CA 1
ATOM 802 C C . VAL A 1 110 ? 9.814 -13.907 7.842 1.00 81.44 110 VAL A C 1
ATOM 804 O O . VAL A 1 110 ? 8.599 -13.746 7.961 1.00 81.44 110 VAL A O 1
ATOM 807 N N . GLN A 1 111 ? 10.663 -13.522 8.800 1.00 86.88 111 GLN A N 1
ATOM 808 C CA . GLN A 1 111 ? 10.219 -12.942 10.072 1.00 86.88 111 GLN A CA 1
ATOM 809 C C . GLN A 1 111 ? 9.437 -11.638 9.872 1.00 86.88 111 GLN A C 1
ATOM 811 O O . GLN A 1 111 ? 8.381 -11.447 10.476 1.00 86.88 111 GLN A O 1
ATOM 816 N N . ARG A 1 112 ? 9.916 -10.743 8.998 1.00 87.88 112 ARG A N 1
ATOM 817 C CA . ARG A 1 112 ? 9.221 -9.484 8.684 1.00 87.88 112 ARG A CA 1
ATOM 818 C C . ARG A 1 112 ? 7.903 -9.716 7.959 1.00 87.88 112 ARG A C 1
ATOM 820 O O . ARG A 1 112 ? 6.932 -9.036 8.268 1.00 87.88 112 ARG A O 1
ATOM 827 N N . SER A 1 113 ? 7.855 -10.679 7.046 1.00 86.19 113 SER A N 1
ATOM 828 C CA . SER A 1 113 ? 6.634 -11.101 6.357 1.00 86.19 113 SER A CA 1
ATOM 829 C C . SER A 1 113 ? 5.575 -11.577 7.363 1.00 86.19 113 SER A C 1
ATOM 831 O O . SER A 1 113 ? 4.452 -11.066 7.377 1.00 86.19 113 SER A O 1
ATOM 833 N N . ALA A 1 114 ? 5.951 -12.455 8.297 1.00 87.62 114 ALA A N 1
ATOM 834 C CA . ALA A 1 114 ? 5.062 -12.914 9.366 1.00 87.62 114 ALA A CA 1
ATOM 835 C C . ALA A 1 114 ? 4.625 -11.775 10.308 1.00 87.62 114 ALA A C 1
ATOM 837 O O . ALA A 1 114 ? 3.454 -11.697 10.690 1.00 87.62 114 ALA A O 1
ATOM 838 N N . GLN A 1 115 ? 5.541 -10.866 10.660 1.00 88.88 115 GLN A N 1
ATOM 839 C CA . GLN A 1 115 ? 5.228 -9.689 11.474 1.00 88.88 115 GLN A CA 1
ATOM 840 C C . GLN A 1 115 ? 4.224 -8.767 10.768 1.00 88.88 115 GLN A C 1
ATOM 842 O O . GLN A 1 115 ? 3.244 -8.348 11.385 1.00 88.88 115 GLN A O 1
ATOM 847 N N . ASN A 1 116 ? 4.407 -8.517 9.467 1.00 89.88 116 ASN A N 1
ATOM 848 C CA . ASN A 1 116 ? 3.484 -7.709 8.673 1.00 89.88 116 ASN A CA 1
ATOM 849 C C . ASN A 1 116 ? 2.069 -8.290 8.714 1.00 89.88 116 ASN A C 1
ATOM 851 O O . ASN A 1 116 ? 1.116 -7.555 8.962 1.00 89.88 116 ASN A O 1
ATOM 855 N N . LEU A 1 117 ? 1.923 -9.608 8.545 1.00 90.81 117 LEU A N 1
ATOM 856 C CA . LEU A 1 117 ? 0.617 -10.263 8.620 1.00 90.81 117 LEU A CA 1
ATOM 857 C C . LEU A 1 117 ? -0.047 -10.075 9.993 1.00 90.81 117 LEU A C 1
ATOM 859 O O . LEU A 1 117 ? -1.244 -9.776 10.059 1.00 90.81 117 LEU A O 1
ATOM 863 N N . ARG A 1 118 ? 0.710 -10.217 11.089 1.00 88.75 118 ARG A N 1
ATOM 864 C CA . ARG A 1 118 ? 0.199 -10.015 12.458 1.00 88.75 118 ARG A CA 1
ATOM 865 C C . ARG A 1 118 ? -0.273 -8.578 12.679 1.00 88.75 118 ARG A C 1
ATOM 867 O O . ARG A 1 118 ? -1.384 -8.357 13.173 1.00 88.75 118 ARG A O 1
ATOM 874 N N . ASP A 1 119 ? 0.528 -7.606 12.262 1.00 90.88 119 ASP A N 1
ATOM 875 C CA . ASP A 1 119 ? 0.217 -6.186 12.423 1.00 90.88 119 ASP A CA 1
ATOM 876 C C . ASP A 1 119 ? -0.960 -5.759 11.532 1.00 90.88 119 ASP A C 1
ATOM 878 O O . ASP A 1 119 ? -1.891 -5.103 12.005 1.00 90.88 119 ASP A O 1
ATOM 882 N N . LEU A 1 120 ? -0.998 -6.197 10.269 1.00 88.88 120 LEU A N 1
ATOM 883 C CA . LEU A 1 120 ? -2.132 -5.958 9.368 1.00 88.88 120 LEU A CA 1
ATOM 884 C C . LEU A 1 120 ? -3.422 -6.565 9.923 1.00 88.88 120 LEU A C 1
ATOM 886 O O . LEU A 1 120 ? -4.456 -5.892 9.953 1.00 88.88 120 LEU A O 1
ATOM 890 N N . THR A 1 121 ? -3.357 -7.793 10.443 1.00 87.94 121 THR A N 1
ATOM 891 C CA . THR A 1 121 ? -4.510 -8.456 11.069 1.00 87.94 121 THR A CA 1
ATOM 892 C C . THR A 1 121 ? -5.014 -7.667 12.276 1.00 87.94 121 THR A C 1
ATOM 894 O O . THR A 1 121 ? -6.226 -7.503 12.430 1.00 87.94 121 THR A O 1
ATOM 897 N N . THR A 1 122 ? -4.104 -7.108 13.079 1.00 86.94 122 THR A N 1
ATOM 898 C CA . THR A 1 122 ? -4.429 -6.246 14.230 1.00 86.94 122 THR A CA 1
ATOM 899 C C . THR A 1 122 ? -5.114 -4.946 13.799 1.00 86.94 122 THR A C 1
ATOM 901 O O . THR A 1 122 ? -6.053 -4.477 14.447 1.00 86.94 122 THR A O 1
ATOM 904 N N . LEU A 1 123 ? -4.708 -4.382 12.660 1.00 83.69 123 LEU A N 1
ATOM 905 C CA . LEU A 1 123 ? -5.368 -3.220 12.059 1.00 83.69 123 LEU A CA 1
ATOM 906 C C . LEU A 1 123 ? -6.716 -3.574 11.395 1.00 83.69 123 LEU A C 1
ATOM 908 O O . LEU A 1 123 ? -7.548 -2.685 11.195 1.00 83.69 123 LEU A O 1
ATOM 912 N N . GLY A 1 124 ? -6.987 -4.859 11.147 1.00 84.25 124 GLY A N 1
ATOM 913 C CA . GLY A 1 124 ? -8.214 -5.367 10.519 1.00 84.25 124 GLY A CA 1
ATOM 914 C C . GLY A 1 124 ? -8.105 -5.568 9.005 1.00 84.25 124 GLY A C 1
ATOM 915 O O . GLY A 1 124 ? -9.122 -5.615 8.318 1.00 84.25 124 GLY A O 1
ATOM 916 N N . ILE A 1 125 ? -6.885 -5.669 8.482 1.00 85.75 125 ILE A N 1
ATOM 917 C CA . ILE A 1 125 ? -6.571 -5.775 7.056 1.00 85.75 125 ILE A CA 1
ATOM 918 C C . ILE A 1 125 ? -6.136 -7.209 6.789 1.00 85.75 125 ILE A C 1
ATOM 920 O O . ILE A 1 125 ? -5.132 -7.661 7.333 1.00 85.75 125 ILE A O 1
ATOM 924 N N . ARG A 1 126 ? -6.900 -7.942 5.976 1.00 81.38 126 ARG A N 1
ATOM 925 C CA . ARG A 1 126 ? -6.664 -9.382 5.760 1.00 81.38 126 ARG A CA 1
ATOM 926 C C . ARG A 1 126 ? -6.541 -9.777 4.293 1.00 81.38 126 ARG A C 1
ATOM 928 O O . ARG A 1 126 ? -6.124 -10.888 3.994 1.00 81.38 126 ARG A O 1
ATOM 935 N N . SER A 1 127 ? -6.912 -8.889 3.373 1.00 83.31 127 SER A N 1
ATOM 936 C CA . SER A 1 127 ? -6.965 -9.192 1.940 1.00 83.31 127 SER A CA 1
ATOM 937 C C . SER A 1 127 ? -6.097 -8.252 1.109 1.00 83.31 127 SER A C 1
ATOM 939 O O . SER A 1 127 ? -5.901 -7.088 1.467 1.00 83.31 127 SER A O 1
ATOM 941 N N . LYS A 1 128 ? -5.649 -8.740 -0.059 1.00 85.31 128 LYS A N 1
ATOM 942 C CA . LYS A 1 128 ? -4.952 -7.928 -1.074 1.00 85.31 128 LYS A CA 1
ATOM 943 C C . LYS A 1 128 ? -5.764 -6.686 -1.450 1.00 85.31 128 LYS A C 1
ATOM 945 O O . LYS A 1 128 ? -5.212 -5.594 -1.490 1.00 85.31 128 LYS A O 1
ATOM 950 N N . LYS A 1 129 ? -7.084 -6.832 -1.629 1.00 82.31 129 LYS A N 1
ATOM 951 C CA . LYS A 1 129 ? -7.998 -5.722 -1.951 1.00 82.31 129 LYS A CA 1
ATOM 952 C C . LYS A 1 129 ? -8.004 -4.642 -0.865 1.00 82.31 129 LYS A C 1
ATOM 954 O O . LYS A 1 129 ? -7.847 -3.471 -1.188 1.00 82.31 129 LYS A O 1
ATOM 959 N N . GLN A 1 130 ? -8.151 -5.019 0.407 1.00 84.75 130 GLN A N 1
ATOM 960 C CA . GLN A 1 130 ? -8.127 -4.055 1.518 1.00 84.75 130 GLN A CA 1
ATOM 961 C C . GLN A 1 130 ? -6.767 -3.360 1.638 1.00 84.75 130 GLN A C 1
ATOM 963 O O . GLN A 1 130 ? -6.702 -2.158 1.884 1.00 84.75 130 GLN A O 1
ATOM 968 N N . LEU A 1 131 ? -5.676 -4.101 1.434 1.00 87.88 131 LEU A N 1
ATOM 969 C CA . LEU A 1 131 ? -4.334 -3.531 1.464 1.00 87.88 131 LEU A CA 1
ATOM 970 C C . LEU A 1 131 ? -4.109 -2.551 0.296 1.00 87.88 131 LEU A C 1
ATOM 972 O O . LEU A 1 131 ? -3.603 -1.452 0.507 1.00 87.88 131 LEU A O 1
ATOM 976 N N . ALA A 1 132 ? -4.573 -2.890 -0.909 1.00 87.81 132 ALA A N 1
ATOM 977 C CA . ALA A 1 132 ? -4.550 -1.990 -2.059 1.00 87.81 132 ALA A CA 1
ATOM 978 C C . ALA A 1 132 ? -5.401 -0.728 -1.823 1.00 87.81 132 ALA A C 1
ATOM 980 O O . ALA A 1 132 ? -4.955 0.372 -2.148 1.00 87.81 132 ALA A O 1
ATOM 981 N N . GLN A 1 133 ? -6.583 -0.850 -1.197 1.00 84.81 133 GLN A N 1
ATOM 982 C CA . GLN A 1 133 ? -7.403 0.301 -0.776 1.00 84.81 133 GLN A CA 1
ATOM 983 C C . GLN A 1 133 ? -6.631 1.223 0.164 1.00 84.81 133 GLN A C 1
ATOM 985 O O . GLN A 1 133 ? -6.699 2.442 0.038 1.00 84.81 133 GLN A O 1
ATOM 990 N N . ILE A 1 134 ? -5.841 0.659 1.071 1.00 88.69 134 ILE A N 1
ATOM 991 C CA . ILE A 1 134 ? -4.998 1.443 1.970 1.00 88.69 134 ILE A CA 1
ATOM 992 C C . ILE A 1 134 ? -3.880 2.154 1.229 1.00 88.69 134 ILE A C 1
ATOM 994 O O . ILE A 1 134 ? -3.630 3.322 1.524 1.00 88.69 134 ILE A O 1
ATOM 998 N N . PHE A 1 135 ? -3.237 1.510 0.259 1.00 91.50 135 PHE A N 1
ATOM 999 C CA . PHE A 1 135 ? -2.225 2.171 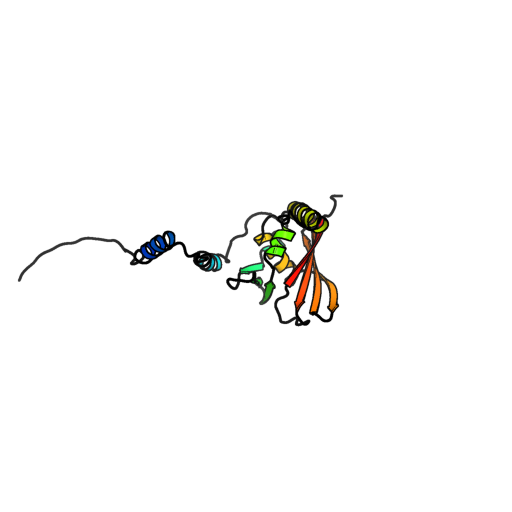-0.565 1.00 91.50 135 PHE A CA 1
ATOM 1000 C C . PHE A 1 135 ? -2.823 3.331 -1.358 1.00 91.50 135 PHE A C 1
ATOM 1002 O O . PHE A 1 135 ? -2.276 4.431 -1.321 1.00 91.50 135 PHE A O 1
ATOM 1009 N N . ALA A 1 136 ? -3.996 3.130 -1.959 1.00 88.88 136 ALA A N 1
ATOM 1010 C CA . ALA A 1 136 ? -4.750 4.172 -2.648 1.00 88.88 136 ALA A CA 1
ATOM 1011 C C . ALA A 1 136 ? -5.060 5.366 -1.730 1.00 88.88 136 ALA A C 1
ATOM 1013 O O . ALA A 1 136 ? -4.755 6.518 -2.049 1.00 88.88 136 ALA A O 1
ATOM 1014 N N . THR A 1 137 ? -5.603 5.092 -0.545 1.00 86.69 137 THR A N 1
ATOM 1015 C CA . THR A 1 137 ? -5.913 6.124 0.449 1.00 86.69 137 THR A CA 1
ATOM 1016 C C . THR A 1 137 ? -4.665 6.825 0.954 1.00 86.69 137 THR A C 1
ATOM 1018 O O . THR A 1 137 ? -4.673 8.040 1.114 1.00 86.69 137 THR A O 1
ATOM 1021 N N . THR A 1 138 ? -3.578 6.093 1.181 1.00 90.25 138 THR A N 1
ATOM 1022 C CA . THR A 1 138 ? -2.312 6.677 1.639 1.00 90.25 138 THR A CA 1
ATOM 1023 C C . THR A 1 138 ? -1.698 7.561 0.554 1.00 90.25 138 THR A C 1
ATOM 1025 O O . THR A 1 138 ? -1.145 8.614 0.864 1.00 90.25 138 THR A O 1
ATOM 1028 N N . LEU A 1 139 ? -1.838 7.192 -0.720 1.00 90.06 139 LEU A N 1
ATOM 1029 C CA . LEU A 1 139 ? -1.357 7.996 -1.840 1.00 90.06 139 LEU A CA 1
ATOM 1030 C C . LEU A 1 139 ? -2.094 9.341 -1.933 1.00 90.06 139 LEU A C 1
ATOM 1032 O O . LEU A 1 139 ? -1.441 10.374 -2.104 1.00 90.06 139 LEU A O 1
ATOM 1036 N N . ILE A 1 140 ? -3.424 9.330 -1.780 1.00 86.56 140 ILE A N 1
ATOM 1037 C CA . ILE A 1 140 ? -4.288 10.514 -1.937 1.00 86.56 140 ILE A CA 1
ATOM 1038 C C . ILE A 1 140 ? -4.368 11.361 -0.663 1.00 86.56 140 ILE A C 1
ATOM 1040 O O . ILE A 1 140 ? -4.215 12.578 -0.728 1.00 86.56 140 ILE A O 1
ATOM 1044 N N . LYS A 1 141 ? -4.655 10.728 0.479 1.00 86.88 141 LYS A N 1
ATOM 1045 C CA . LYS A 1 141 ? -4.972 11.381 1.762 1.00 86.88 141 LYS A CA 1
ATOM 1046 C C . LYS A 1 141 ? -3.833 11.281 2.787 1.00 86.88 141 LYS A C 1
ATOM 1048 O O . LYS A 1 141 ? -3.906 11.923 3.830 1.00 86.88 141 LYS A O 1
ATOM 1053 N N . GLY A 1 142 ? -2.814 10.454 2.544 1.00 87.31 142 GLY A N 1
ATOM 1054 C CA . GLY A 1 142 ? -1.706 10.267 3.482 1.00 87.31 142 GLY A CA 1
ATOM 1055 C C . GLY A 1 142 ? -0.796 11.491 3.568 1.00 87.31 142 GLY A C 1
ATOM 1056 O O . GLY A 1 142 ? -0.562 12.187 2.579 1.00 87.31 142 GLY A O 1
ATOM 1057 N N . THR A 1 143 ? -0.249 11.724 4.757 1.00 93.00 143 THR A N 1
ATOM 1058 C CA . THR A 1 143 ? 0.695 12.815 5.020 1.00 93.00 143 THR A CA 1
ATOM 1059 C C . THR A 1 143 ? 2.100 12.382 4.622 1.00 93.00 143 THR A C 1
ATOM 1061 O O . THR A 1 143 ? 2.570 11.342 5.082 1.00 93.00 143 THR A O 1
ATOM 1064 N N . GLU A 1 144 ? 2.776 13.158 3.775 1.00 94.69 144 GLU A N 1
ATOM 1065 C CA . GLU A 1 144 ? 4.195 12.951 3.464 1.00 94.69 144 GLU A CA 1
ATOM 1066 C C . GLU A 1 144 ? 5.040 13.212 4.716 1.00 94.69 144 GLU A C 1
ATOM 1068 O O . GLU A 1 144 ? 4.951 14.279 5.315 1.00 94.69 144 GLU A O 1
ATOM 1073 N N . VAL A 1 145 ? 5.817 12.211 5.136 1.00 94.12 145 VAL A N 1
ATOM 1074 C CA . VAL A 1 145 ? 6.689 12.297 6.322 1.00 94.12 145 VAL A CA 1
ATOM 1075 C C . VAL A 1 145 ? 8.158 12.412 5.955 1.00 94.12 145 VAL A C 1
ATOM 1077 O O . VAL A 1 145 ? 8.945 12.942 6.731 1.00 94.12 145 VAL A O 1
ATOM 1080 N N . SER A 1 146 ? 8.543 11.897 4.790 1.00 94.44 146 SER A N 1
ATOM 1081 C CA . SER A 1 146 ? 9.887 12.078 4.261 1.00 94.44 146 SER A CA 1
ATOM 1082 C C . SER A 1 146 ? 9.936 11.807 2.766 1.00 94.44 146 SER A C 1
ATOM 1084 O O . SER A 1 146 ? 9.113 11.074 2.208 1.00 94.44 146 SER A O 1
ATOM 1086 N N . ARG A 1 147 ? 10.958 12.380 2.138 1.00 94.44 147 ARG A N 1
ATOM 1087 C CA . ARG A 1 147 ? 11.290 12.217 0.729 1.00 94.44 147 ARG A CA 1
ATOM 1088 C C . ARG A 1 147 ? 12.782 11.962 0.608 1.00 94.44 147 ARG A C 1
ATOM 1090 O O . ARG A 1 147 ? 13.574 12.611 1.284 1.00 94.44 147 ARG A O 1
ATOM 1097 N N . SER A 1 148 ? 13.158 11.015 -0.238 1.00 92.44 148 SER A N 1
ATOM 1098 C CA . SER A 1 148 ? 14.556 10.717 -0.539 1.00 92.44 148 SER A CA 1
ATOM 1099 C C . SER A 1 148 ? 14.708 10.482 -2.033 1.00 92.44 148 SER A C 1
ATOM 1101 O O . SER A 1 148 ? 13.924 9.738 -2.621 1.00 92.44 148 SER A O 1
ATOM 1103 N N . THR A 1 149 ? 15.710 11.108 -2.638 1.00 94.12 149 THR A N 1
ATOM 1104 C CA . THR A 1 149 ? 16.003 10.996 -4.068 1.00 94.12 149 THR A CA 1
ATOM 1105 C C . THR A 1 149 ? 17.399 10.425 -4.245 1.00 94.12 149 THR A C 1
ATOM 1107 O O . THR A 1 149 ? 18.335 10.814 -3.549 1.00 94.12 149 THR A O 1
ATOM 1110 N N . ASN A 1 150 ? 17.534 9.478 -5.167 1.00 90.44 150 ASN A N 1
ATOM 1111 C CA . ASN A 1 150 ? 18.808 8.902 -5.569 1.00 90.44 150 ASN A CA 1
ATOM 1112 C C . ASN A 1 150 ? 18.875 8.793 -7.100 1.00 90.44 150 ASN A C 1
ATOM 1114 O O . ASN A 1 150 ? 17.930 9.149 -7.801 1.00 90.44 150 ASN A O 1
ATOM 1118 N N . LYS A 1 151 ? 19.981 8.251 -7.620 1.00 89.06 151 LYS A N 1
ATOM 1119 C CA . LYS A 1 151 ? 20.206 8.080 -9.066 1.00 89.06 151 LYS A CA 1
ATOM 1120 C C . LYS A 1 151 ? 19.180 7.197 -9.795 1.00 89.06 151 LYS A C 1
ATOM 1122 O O . LYS A 1 151 ? 19.150 7.211 -11.015 1.00 89.06 151 LYS A O 1
ATOM 1127 N N . TYR A 1 152 ? 18.382 6.410 -9.073 1.00 89.06 152 TYR A N 1
ATOM 1128 C CA . TYR A 1 152 ? 17.358 5.529 -9.643 1.00 89.06 152 TYR A CA 1
ATOM 1129 C C . TYR A 1 152 ? 15.950 6.135 -9.573 1.00 89.06 152 TYR A C 1
ATOM 1131 O O . TYR A 1 152 ? 15.047 5.679 -10.274 1.00 89.06 152 TYR A O 1
ATOM 1139 N N . GLY A 1 153 ? 15.741 7.133 -8.710 1.00 92.06 153 GLY A N 1
ATOM 1140 C CA . GLY A 1 153 ? 14.479 7.847 -8.603 1.00 92.06 153 GLY A CA 1
ATOM 1141 C C . GLY A 1 153 ? 14.187 8.413 -7.218 1.00 92.06 153 GLY A C 1
ATOM 1142 O O . GLY A 1 153 ? 15.063 8.524 -6.357 1.00 92.06 153 GLY A O 1
ATOM 1143 N N . THR A 1 154 ? 12.920 8.765 -6.999 1.00 93.62 154 THR A N 1
ATOM 1144 C CA . THR A 1 154 ? 12.450 9.445 -5.785 1.00 93.62 154 THR A CA 1
ATOM 1145 C C . THR A 1 154 ? 11.519 8.541 -4.989 1.00 93.62 154 THR A C 1
ATOM 1147 O O . THR A 1 154 ? 10.497 8.087 -5.491 1.00 93.62 154 THR A O 1
ATOM 1150 N N . THR A 1 155 ? 11.836 8.302 -3.719 1.00 95.06 155 THR A N 1
ATOM 1151 C CA . THR A 1 155 ? 10.945 7.628 -2.770 1.00 95.06 155 THR A CA 1
ATOM 1152 C C . THR A 1 155 ? 10.244 8.653 -1.893 1.00 95.06 155 THR A C 1
ATOM 1154 O O . THR A 1 155 ? 10.896 9.435 -1.200 1.00 95.06 155 THR A O 1
ATOM 1157 N N . ILE A 1 156 ? 8.915 8.603 -1.870 1.00 94.81 156 ILE A N 1
ATOM 1158 C CA . ILE A 1 156 ? 8.073 9.394 -0.974 1.00 94.81 156 ILE A CA 1
ATOM 1159 C C . ILE A 1 156 ? 7.464 8.467 0.074 1.00 94.81 156 ILE A C 1
ATOM 1161 O O . ILE A 1 156 ? 6.740 7.525 -0.250 1.00 94.81 156 ILE A O 1
ATOM 1165 N N . ASN A 1 157 ? 7.737 8.744 1.345 1.00 95.38 157 ASN A N 1
ATOM 1166 C CA . ASN A 1 157 ? 7.126 8.046 2.465 1.00 95.38 157 ASN A CA 1
ATOM 1167 C C . ASN A 1 157 ? 5.902 8.820 2.930 1.00 95.38 157 ASN A C 1
ATOM 1169 O O . ASN A 1 157 ? 6.012 9.971 3.360 1.00 95.38 157 ASN A O 1
ATOM 1173 N N . LYS A 1 158 ? 4.739 8.174 2.891 1.00 95.31 158 LYS A N 1
ATOM 1174 C CA . LYS A 1 158 ? 3.490 8.748 3.392 1.00 95.31 158 LYS A CA 1
ATOM 1175 C C . LYS A 1 158 ? 2.922 7.905 4.516 1.00 95.31 158 LYS A C 1
ATOM 1177 O O . LYS A 1 158 ? 3.020 6.681 4.481 1.00 95.31 158 LYS A O 1
ATOM 1182 N N . VAL A 1 159 ? 2.302 8.552 5.493 1.00 94.25 159 VAL A N 1
ATOM 1183 C CA . VAL A 1 159 ? 1.652 7.899 6.631 1.00 94.25 159 VAL A CA 1
ATOM 1184 C C . VAL A 1 159 ? 0.147 8.119 6.574 1.00 94.25 159 VAL A C 1
ATOM 1186 O O . VAL A 1 159 ? -0.326 9.232 6.349 1.00 94.25 159 VAL A O 1
ATOM 1189 N N . LEU A 1 160 ? -0.603 7.052 6.836 1.00 92.50 160 LEU A N 1
ATOM 1190 C CA . LEU A 1 160 ? -2.046 7.070 7.025 1.00 92.50 160 LEU A CA 1
ATOM 1191 C C . LEU A 1 160 ? -2.390 6.497 8.404 1.00 92.50 160 LEU A C 1
ATOM 1193 O O . LEU A 1 160 ? -1.985 5.385 8.746 1.00 92.50 160 LEU A O 1
ATOM 1197 N N . LYS A 1 161 ? -3.163 7.241 9.200 1.00 90.56 161 LYS A N 1
ATOM 1198 C CA . LYS A 1 161 ? -3.699 6.752 10.479 1.00 90.56 161 LYS A CA 1
ATOM 1199 C C . LYS A 1 161 ? -4.909 5.847 10.232 1.00 90.56 161 LYS A C 1
ATOM 1201 O O . LYS A 1 161 ? -5.821 6.211 9.494 1.00 90.56 161 LYS A O 1
ATOM 1206 N N . ILE A 1 162 ? -4.937 4.689 10.886 1.00 84.94 162 ILE A N 1
ATOM 1207 C CA . ILE A 1 162 ? -6.023 3.703 10.817 1.00 84.94 162 ILE A CA 1
ATOM 1208 C C . ILE A 1 162 ? -6.829 3.778 12.119 1.00 84.94 162 ILE A C 1
ATOM 1210 O O . ILE A 1 162 ? -6.683 2.965 13.038 1.00 84.94 162 ILE A O 1
ATOM 1214 N N . GLY A 1 163 ? -7.675 4.808 12.208 1.00 81.88 163 GLY A N 1
ATOM 1215 C CA . GLY A 1 163 ? -8.489 5.092 13.392 1.00 81.88 163 GLY A CA 1
ATOM 1216 C C . GLY A 1 163 ? -7.650 5.149 14.675 1.00 81.88 163 GLY A C 1
ATOM 1217 O O . GLY A 1 163 ? -6.567 5.728 14.699 1.00 81.88 163 GLY A O 1
ATOM 1218 N N . LYS A 1 164 ? -8.141 4.506 15.742 1.00 83.06 164 LYS A N 1
ATOM 1219 C CA . LYS A 1 164 ? -7.437 4.392 17.034 1.00 83.06 164 LYS A CA 1
ATOM 1220 C C . LYS A 1 164 ? -6.505 3.172 17.130 1.00 83.06 164 LYS A C 1
ATOM 1222 O O . LYS A 1 164 ? -5.905 2.960 18.176 1.00 83.06 164 LYS A O 1
ATOM 1227 N N . ARG A 1 165 ? -6.408 2.343 16.080 1.00 83.56 165 ARG A N 1
ATOM 1228 C CA . ARG A 1 165 ? -5.672 1.062 16.115 1.00 83.56 165 ARG A CA 1
ATOM 1229 C C . ARG A 1 165 ? -4.183 1.219 15.817 1.00 83.56 165 ARG A C 1
ATOM 1231 O O . ARG A 1 165 ? -3.372 0.452 16.323 1.00 83.56 165 ARG A O 1
ATOM 1238 N N . GLY A 1 166 ? -3.821 2.192 14.988 1.00 89.81 166 GLY A N 1
ATOM 1239 C CA . GLY A 1 166 ? -2.439 2.388 14.575 1.00 89.81 166 GLY A CA 1
ATOM 1240 C C . GLY A 1 166 ? -2.313 3.269 13.346 1.00 89.81 166 GLY A C 1
ATOM 1241 O O . GLY A 1 166 ? -3.229 4.009 12.987 1.00 89.81 166 GLY A O 1
ATOM 1242 N N . GLN A 1 167 ? -1.173 3.164 12.677 1.00 92.62 167 GLN A N 1
ATOM 1243 C CA . GLN A 1 167 ? -0.893 3.844 11.420 1.00 92.62 167 GLN A CA 1
ATOM 1244 C C . GLN A 1 167 ? -0.044 2.972 10.498 1.00 92.62 167 GLN A C 1
ATOM 1246 O O . GLN A 1 167 ? 0.687 2.085 10.947 1.00 92.62 167 GLN A O 1
ATOM 1251 N N . ILE A 1 168 ? -0.128 3.265 9.207 1.00 93.69 168 ILE A N 1
ATOM 1252 C CA . ILE A 1 168 ? 0.613 2.587 8.149 1.00 93.69 168 ILE A CA 1
ATOM 1253 C C . ILE A 1 168 ? 1.429 3.634 7.412 1.00 93.69 168 ILE A C 1
ATOM 1255 O O . ILE A 1 168 ? 0.882 4.617 6.915 1.00 93.69 168 ILE A O 1
ATOM 1259 N N . GLN A 1 169 ? 2.736 3.420 7.343 1.00 95.50 169 GLN A N 1
ATOM 1260 C CA . GLN A 1 169 ? 3.618 4.146 6.445 1.0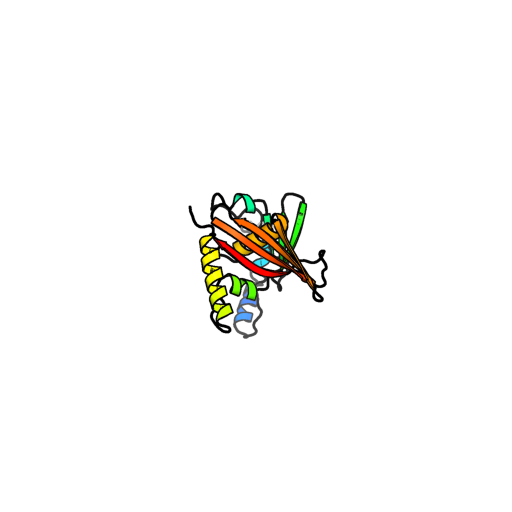0 95.50 169 GLN A CA 1
ATOM 1261 C C . GLN A 1 169 ? 3.788 3.335 5.165 1.00 95.50 169 GLN A C 1
ATOM 1263 O O . GLN A 1 169 ? 4.153 2.162 5.227 1.00 95.50 169 GLN A O 1
ATOM 1268 N N . THR A 1 170 ? 3.547 3.964 4.021 1.00 95.31 170 THR A N 1
ATOM 1269 C CA . THR A 1 170 ? 3.746 3.370 2.696 1.00 95.31 170 THR A CA 1
ATOM 1270 C C . THR A 1 170 ? 4.826 4.151 1.957 1.00 95.31 170 THR A C 1
ATOM 1272 O O . THR A 1 170 ? 4.788 5.384 1.921 1.00 95.31 170 THR A O 1
ATOM 1275 N N . SER A 1 171 ? 5.786 3.433 1.377 1.00 95.19 171 SER A N 1
ATOM 1276 C CA . SER A 1 171 ? 6.852 4.005 0.552 1.00 95.19 171 SER A CA 1
ATOM 1277 C C . SER A 1 171 ? 6.487 3.895 -0.927 1.00 95.19 171 SER A C 1
ATOM 1279 O O . SER A 1 171 ? 6.366 2.788 -1.461 1.00 95.19 171 SER A O 1
ATOM 1281 N N . PHE A 1 172 ? 6.333 5.045 -1.579 1.00 94.56 172 PHE A N 1
ATOM 1282 C CA . PHE A 1 172 ? 6.013 5.183 -2.997 1.00 94.56 172 PHE A CA 1
ATOM 1283 C C . PHE A 1 172 ? 7.271 5.562 -3.772 1.00 94.56 172 PHE A C 1
ATOM 1285 O O . PHE A 1 172 ? 7.818 6.644 -3.571 1.00 94.56 172 PHE A O 1
ATOM 1292 N N . PHE A 1 173 ? 7.738 4.671 -4.639 1.00 94.56 173 PHE A N 1
ATOM 1293 C CA . PHE A 1 173 ? 8.923 4.889 -5.458 1.00 94.56 173 PHE A CA 1
ATOM 1294 C C . PHE A 1 173 ? 8.549 5.340 -6.869 1.00 94.56 173 PHE A C 1
ATOM 1296 O O . PHE A 1 173 ? 7.887 4.610 -7.606 1.00 94.56 173 PHE A O 1
ATOM 1303 N N . TYR A 1 174 ? 9.017 6.521 -7.244 1.00 91.88 174 TYR A N 1
ATOM 1304 C CA . TYR A 1 174 ? 8.899 7.113 -8.567 1.00 91.88 174 TYR A CA 1
ATOM 1305 C C . TYR A 1 174 ? 10.203 6.871 -9.323 1.00 91.88 174 TYR A C 1
ATOM 1307 O O . TYR A 1 174 ? 11.237 7.456 -8.991 1.00 91.88 174 TYR A O 1
ATOM 1315 N N . ALA A 1 175 ? 10.156 5.973 -10.308 1.00 88.69 175 ALA A N 1
ATOM 1316 C CA . ALA A 1 175 ? 11.305 5.661 -11.152 1.00 88.69 175 ALA A CA 1
ATOM 1317 C C . ALA A 1 175 ? 11.758 6.909 -11.922 1.00 88.69 175 ALA A C 1
ATOM 1319 O O . ALA A 1 175 ? 10.925 7.716 -12.335 1.00 88.69 175 ALA A O 1
ATOM 1320 N N . ASP A 1 176 ? 13.072 7.078 -12.067 1.00 88.38 176 ASP A N 1
ATOM 1321 C CA . ASP A 1 176 ? 13.707 8.235 -12.720 1.00 88.38 176 ASP A CA 1
ATOM 1322 C C . ASP A 1 176 ? 13.396 9.587 -12.044 1.00 88.38 176 ASP A C 1
ATOM 1324 O O . ASP A 1 176 ? 13.735 10.645 -12.560 1.00 88.38 176 ASP A O 1
ATOM 1328 N N . GLY A 1 177 ? 12.736 9.567 -10.880 1.00 81.50 177 GLY A N 1
ATOM 1329 C CA . GLY A 1 177 ? 12.272 10.769 -10.190 1.00 81.50 177 GLY A CA 1
ATOM 1330 C C . GLY A 1 177 ? 11.028 11.396 -10.820 1.00 81.50 177 GLY A C 1
ATOM 1331 O O . GLY A 1 177 ? 10.576 12.438 -10.347 1.00 81.50 177 GLY A O 1
ATOM 1332 N N . ASP A 1 178 ? 10.450 10.758 -11.838 1.00 85.19 178 ASP A N 1
ATOM 1333 C CA . ASP A 1 178 ? 9.301 11.274 -12.565 1.00 85.19 178 ASP A CA 1
ATOM 1334 C C . ASP A 1 178 ? 8.012 11.097 -11.752 1.00 85.19 178 ASP A C 1
ATOM 1336 O O . ASP A 1 178 ? 7.461 10.001 -11.620 1.00 85.19 178 ASP A O 1
ATOM 1340 N N . MET A 1 179 ? 7.524 12.208 -11.201 1.00 82.50 179 MET A N 1
ATOM 1341 C CA . MET A 1 179 ? 6.306 12.252 -10.391 1.00 82.50 179 MET A CA 1
ATOM 1342 C C . MET A 1 179 ? 5.014 12.157 -11.217 1.00 82.50 179 MET A C 1
ATOM 1344 O O . MET A 1 179 ? 3.936 12.052 -10.627 1.00 82.50 179 MET A O 1
ATOM 1348 N N . THR A 1 180 ? 5.103 12.197 -12.551 1.00 83.06 180 THR A N 1
ATOM 1349 C CA . THR A 1 180 ? 3.956 11.998 -13.452 1.00 83.06 180 THR A CA 1
ATOM 1350 C C . THR A 1 180 ? 3.649 10.515 -13.664 1.00 83.06 180 THR A C 1
ATOM 1352 O O . THR A 1 180 ? 2.508 10.156 -13.957 1.00 83.06 180 THR A O 1
ATOM 1355 N N . LYS A 1 181 ? 4.639 9.635 -13.449 1.00 85.50 181 LYS A N 1
ATOM 1356 C CA . LYS A 1 181 ? 4.478 8.180 -13.544 1.00 85.50 181 LYS A CA 1
ATOM 1357 C C . LYS A 1 181 ? 3.815 7.605 -12.292 1.00 85.50 181 LYS A C 1
ATOM 1359 O O . LYS A 1 181 ? 3.994 8.091 -11.174 1.00 85.50 181 LYS A O 1
ATOM 1364 N N . ALA A 1 182 ? 3.103 6.494 -12.477 1.00 86.75 182 ALA A N 1
ATOM 1365 C CA . ALA A 1 182 ? 2.543 5.715 -11.379 1.00 86.75 182 ALA A CA 1
ATOM 1366 C C . ALA A 1 182 ? 3.670 5.174 -10.469 1.00 86.75 182 ALA A C 1
ATOM 1368 O O . ALA A 1 182 ? 4.507 4.392 -10.939 1.00 86.75 182 ALA A O 1
ATOM 1369 N N . PRO A 1 183 ? 3.719 5.534 -9.172 1.00 92.56 183 PRO A N 1
ATOM 1370 C CA . PRO A 1 183 ? 4.736 5.017 -8.273 1.00 92.56 183 PRO A CA 1
ATOM 1371 C C . PRO A 1 183 ? 4.565 3.520 -8.012 1.00 92.56 183 PRO A C 1
ATOM 1373 O O . PRO A 1 183 ? 3.462 2.963 -8.045 1.00 92.56 183 PRO A O 1
ATOM 1376 N N . LYS A 1 184 ? 5.676 2.875 -7.663 1.00 93.31 184 LYS A N 1
ATOM 1377 C CA . LYS A 1 184 ? 5.724 1.493 -7.184 1.00 93.31 184 LYS A CA 1
ATOM 1378 C C . LYS A 1 184 ? 5.653 1.478 -5.660 1.00 93.31 184 LYS A C 1
ATOM 1380 O O . LYS A 1 184 ? 6.430 2.171 -5.000 1.00 93.31 184 LYS A O 1
ATOM 1385 N N . VAL A 1 185 ? 4.772 0.668 -5.083 1.00 92.69 185 VAL A N 1
ATOM 1386 C CA . VAL A 1 185 ? 4.778 0.418 -3.634 1.00 92.69 185 VAL A CA 1
ATOM 1387 C C . VAL A 1 185 ? 5.886 -0.579 -3.317 1.00 92.69 185 VAL A C 1
ATOM 1389 O O . VAL A 1 185 ? 5.825 -1.739 -3.727 1.00 92.69 185 VAL A O 1
ATOM 1392 N N . ILE A 1 186 ? 6.906 -0.129 -2.588 1.00 90.75 186 ILE A N 1
ATOM 1393 C CA . ILE A 1 186 ? 8.106 -0.943 -2.333 1.00 90.75 186 ILE A CA 1
ATOM 1394 C C . ILE A 1 186 ? 8.165 -1.520 -0.917 1.00 90.75 186 ILE A C 1
ATOM 1396 O O . ILE A 1 186 ? 8.671 -2.633 -0.741 1.00 90.75 186 ILE A O 1
ATOM 1400 N N . THR A 1 187 ? 7.629 -0.799 0.071 1.00 92.12 187 THR A N 1
ATOM 1401 C CA . THR A 1 187 ? 7.756 -1.127 1.497 1.00 92.12 187 THR A CA 1
ATOM 1402 C C . THR A 1 187 ? 6.559 -0.595 2.281 1.00 92.12 187 THR A C 1
ATOM 1404 O O . THR A 1 187 ? 5.986 0.441 1.930 1.00 92.12 187 THR A O 1
ATOM 1407 N N . ILE A 1 188 ? 6.226 -1.292 3.370 1.00 92.50 188 ILE A N 1
ATOM 1408 C CA . ILE A 1 188 ? 5.286 -0.840 4.395 1.00 92.50 188 ILE A CA 1
ATOM 1409 C C . ILE A 1 188 ? 5.961 -0.861 5.767 1.00 92.50 188 ILE A C 1
ATOM 1411 O O . ILE A 1 188 ? 6.772 -1.743 6.050 1.00 92.50 188 ILE A O 1
ATOM 1415 N N . ILE A 1 189 ? 5.612 0.095 6.625 1.00 92.38 189 ILE A N 1
ATOM 1416 C CA . ILE A 1 189 ? 5.957 0.070 8.051 1.00 92.38 189 ILE A CA 1
ATOM 1417 C C . ILE A 1 189 ? 4.671 0.260 8.842 1.00 92.38 189 ILE A C 1
ATOM 1419 O O . ILE A 1 189 ? 3.965 1.259 8.685 1.00 92.38 189 ILE A O 1
ATOM 1423 N N . LEU A 1 190 ? 4.371 -0.706 9.701 1.00 91.69 190 LEU A N 1
ATOM 1424 C CA . LEU A 1 190 ? 3.155 -0.745 10.501 1.00 91.69 190 LEU A CA 1
ATOM 1425 C C . LEU A 1 190 ? 3.493 -0.324 11.930 1.00 91.69 190 LEU A C 1
ATOM 1427 O O . LEU A 1 190 ? 4.498 -0.755 12.493 1.00 91.69 190 LEU A O 1
ATOM 1431 N N . LYS A 1 191 ? 2.673 0.551 12.514 1.00 91.50 191 LYS A N 1
ATOM 1432 C CA . LYS A 1 191 ? 2.791 0.943 13.923 1.00 91.50 191 LYS A CA 1
ATOM 1433 C C . LYS A 1 191 ? 1.445 0.743 14.602 1.00 91.50 191 LYS A C 1
ATOM 1435 O O . LYS A 1 191 ? 0.483 1.434 14.269 1.00 91.50 191 LYS A O 1
ATOM 1440 N N . ILE A 1 192 ? 1.387 -0.189 15.548 1.00 90.00 192 ILE A N 1
ATOM 1441 C CA . ILE A 1 192 ? 0.195 -0.462 16.355 1.00 90.00 192 ILE A CA 1
ATOM 1442 C C . ILE A 1 192 ? 0.195 0.465 17.569 1.00 90.00 192 ILE A C 1
ATOM 1444 O O . ILE A 1 192 ? 1.197 0.577 18.277 1.00 90.00 192 ILE A O 1
ATOM 1448 N N . PHE A 1 193 ? -0.924 1.141 17.817 1.00 87.69 193 PHE A N 1
ATOM 1449 C CA . PHE A 1 193 ? -1.081 1.939 19.028 1.00 87.69 193 PHE A CA 1
ATOM 1450 C C . PHE A 1 193 ? -1.475 1.017 20.178 1.00 87.69 193 PHE A C 1
ATOM 1452 O O . PHE A 1 193 ? -2.452 0.272 20.083 1.00 87.69 193 PHE A O 1
ATOM 1459 N N . LYS A 1 194 ? -0.714 1.057 21.276 1.00 78.50 194 LYS A N 1
ATOM 1460 C CA . LYS A 1 194 ? -1.121 0.384 22.511 1.00 78.50 194 LYS A CA 1
ATOM 1461 C C . LYS A 1 194 ? -2.417 1.033 22.999 1.00 78.50 194 LYS A C 1
ATOM 1463 O O . LYS A 1 194 ? -2.512 2.261 23.028 1.00 78.50 194 LYS A O 1
ATOM 1468 N N . LYS A 1 195 ? -3.403 0.216 23.377 1.00 63.25 195 LYS A N 1
ATOM 1469 C CA . LYS A 1 195 ? -4.543 0.714 24.150 1.00 63.25 195 LYS A CA 1
ATOM 1470 C C . LYS A 1 195 ? -3.981 1.241 25.473 1.00 63.25 195 LYS A C 1
ATOM 1472 O O . LYS A 1 195 ? -3.288 0.495 26.160 1.00 63.25 195 LYS A O 1
ATOM 1477 N N . LYS A 1 196 ? -4.189 2.530 25.731 1.00 53.88 196 LYS A N 1
ATOM 1478 C CA . LYS A 1 196 ? -4.055 3.090 27.075 1.00 53.88 196 LYS A CA 1
ATOM 1479 C C . LYS A 1 196 ? -5.276 2.696 27.888 1.00 53.88 196 LYS A C 1
ATOM 1481 O O . LYS A 1 196 ? -6.354 2.575 27.257 1.00 53.88 196 LYS A O 1
#